Protein AF-G8C3H1-F1 (afdb_monomer_lite)

Radius of gyration: 29.48 Å; chains: 1; bounding box: 90×42×95 Å

Secondary structure (DSSP, 8-state):
--HHHHHHHHHHHHHHHHHHHHHHHHHHHHHHHHHHHHHHHHHHHHHHH--HHHHHHHHHHHHHHHHHHHHHH-----S---TT---PPPPPPHHHHHHHHHHHHHHHHHHHHHHHHHHHHHHHHT----------S-TTTHHHHHHHTTTTTSS--SS-SS-----BTTBSSGGGSSS----HHHHHHHH--TTSTT-TTGGGSSSHHHHHHHHHHHHHHHHHHHHHHT-HHHHHHHHH--SSTTHHHHHHHHHHHHHHHHHHHHHHHHHHHHHTTS--

Foldseek 3Di:
DPVVVVVVVVVVVVVVVVVVVVVLVVVLVVVLVVLVVVLVVLVVVLVVPCDPVLVVLQVVLLVLLLVLVVVVPPPDPPDPDPPPDPPFNDFRDLSSQQSLLVVLVSLLVSVVSVVVSVVVNCVSVVDDPPPPPDPVADSVLQSVLCVQLPLNPDAGNQQARDCPDDADPVDNPPPPPDDDQQALVSSCVRQDDLPDPRRSCNNQDPDPVRLSVLSHQLSVLRVCLVCVVPVPVVVVCVVPDDDDPRDPVNVVSVSSNSSSSRSSSSSSSNSSCVVVVNND

Sequence (280 aa):
MEGEKIDKLEITQNAQQNVPKLFAELKKEAKVVEIDIQSKSKISSFQKELNRSSHQNFQKALGKVKNFKRESSSAAPCSRQPRSAATQVPKLSSQEKKTISDFFQKFENLSQDKTKFSDELENLSGEVKISKLTETICLSCIPKNLREIGWSEQELNIFEKTPSFRRNPISTHMYYQQTQALNSSKAKSTWGAWESKNHPYHELFSTEEEWLKYVTQISEAWKKYYSYMNSPSRIATTVFTFGMAGTTEKSGLEKKIDESKASLELAIGTKLMQLMNQLS

Structure (mmCIF, N/CA/C/O backbone):
data_AF-G8C3H1-F1
#
_entry.id   AF-G8C3H1-F1
#
loop_
_atom_site.group_PDB
_atom_site.id
_atom_site.type_symbol
_atom_site.label_atom_id
_atom_site.label_alt_id
_atom_site.label_comp_id
_atom_site.label_asym_id
_atom_site.label_entity_id
_atom_site.label_seq_id
_atom_site.pdbx_PDB_ins_code
_atom_site.Cartn_x
_atom_site.Cartn_y
_atom_site.Cartn_z
_atom_site.occupancy
_atom_site.B_iso_or_equiv
_atom_site.auth_seq_id
_atom_site.auth_comp_id
_atom_site.auth_asym_id
_atom_site.auth_atom_id
_atom_site.pdbx_PDB_model_num
ATOM 1 N N . MET A 1 1 ? -58.561 1.017 60.185 1.00 50.00 1 MET A N 1
ATOM 2 C CA . MET A 1 1 ? -57.082 1.110 60.144 1.00 50.00 1 MET A CA 1
ATOM 3 C C . MET A 1 1 ? -56.493 0.004 59.255 1.00 50.00 1 MET A C 1
ATOM 5 O O . MET A 1 1 ? -55.594 -0.709 59.679 1.00 50.00 1 MET A O 1
ATOM 9 N N . GLU A 1 2 ? -56.985 -0.153 58.020 1.00 48.47 2 GLU A N 1
ATOM 10 C CA . GLU A 1 2 ? -56.470 -1.164 57.068 1.00 48.47 2 GLU A CA 1
ATOM 11 C C . GLU A 1 2 ? -55.932 -0.545 55.766 1.00 48.47 2 GLU A C 1
ATOM 13 O O . GLU A 1 2 ? -55.053 -1.132 55.145 1.00 48.47 2 GLU A O 1
ATOM 18 N N . GLY A 1 3 ? -56.348 0.677 55.404 1.00 45.69 3 GLY A N 1
ATOM 19 C CA . GLY A 1 3 ? -55.870 1.364 54.193 1.00 45.69 3 GLY A CA 1
ATOM 20 C C . GLY A 1 3 ? -54.404 1.819 54.239 1.00 45.69 3 GLY A C 1
ATOM 21 O O . GLY A 1 3 ? -53.724 1.790 53.226 1.00 45.69 3 GLY A O 1
ATOM 22 N N . GLU A 1 4 ? -53.864 2.148 55.416 1.00 47.22 4 GLU A N 1
ATOM 23 C CA . GLU A 1 4 ? -52.494 2.685 55.548 1.00 47.22 4 GLU A CA 1
ATOM 24 C C . GLU A 1 4 ? -51.394 1.600 55.489 1.00 47.22 4 GLU A C 1
ATOM 26 O O . GLU A 1 4 ? -50.208 1.893 55.324 1.00 47.22 4 GLU A O 1
ATOM 31 N N . LYS A 1 5 ? -51.772 0.318 55.620 1.00 49.09 5 LYS A N 1
ATOM 32 C CA . LYS A 1 5 ? -50.845 -0.821 55.494 1.00 49.09 5 LYS A CA 1
ATOM 33 C C . LYS A 1 5 ? -50.607 -1.234 54.040 1.00 49.09 5 LYS A C 1
ATOM 35 O O . LYS A 1 5 ? -49.542 -1.778 53.756 1.00 49.09 5 LYS A O 1
ATOM 40 N N . ILE A 1 6 ? -51.564 -0.981 53.148 1.00 51.38 6 ILE A N 1
ATOM 41 C CA . ILE A 1 6 ? -51.498 -1.411 51.745 1.00 51.38 6 ILE A CA 1
ATOM 42 C C . ILE A 1 6 ? -50.545 -0.498 50.957 1.00 51.38 6 ILE A C 1
ATOM 44 O O . ILE A 1 6 ? -49.632 -1.007 50.309 1.00 51.38 6 ILE A O 1
ATOM 48 N N . ASP A 1 7 ? -50.624 0.824 51.155 1.00 50.88 7 ASP A N 1
ATOM 49 C CA . ASP A 1 7 ? -49.708 1.789 50.520 1.00 50.88 7 ASP A CA 1
ATOM 50 C C . ASP A 1 7 ? -48.240 1.567 50.918 1.00 50.88 7 ASP A C 1
ATOM 52 O O . ASP A 1 7 ? -47.335 1.637 50.085 1.00 50.88 7 ASP A O 1
ATOM 56 N N . LYS A 1 8 ? -47.962 1.223 52.185 1.00 51.59 8 LYS A N 1
ATOM 57 C CA . LYS A 1 8 ? -46.584 0.934 52.619 1.00 51.59 8 LYS A CA 1
ATOM 58 C C . LYS A 1 8 ? -46.016 -0.326 51.957 1.00 51.59 8 LYS A C 1
ATOM 60 O O . LYS A 1 8 ? -44.820 -0.362 51.682 1.00 51.59 8 LYS A O 1
ATOM 65 N N . LEU A 1 9 ? -46.828 -1.342 51.670 1.00 50.81 9 LEU A N 1
ATOM 66 C CA . LEU A 1 9 ? -46.374 -2.584 51.030 1.00 50.81 9 LEU A CA 1
ATOM 67 C C . LEU A 1 9 ? -46.069 -2.399 49.533 1.00 50.81 9 LEU A C 1
ATOM 69 O O . LEU A 1 9 ? -45.030 -2.878 49.073 1.00 50.81 9 LEU A O 1
ATOM 73 N N . GLU A 1 10 ? -46.893 -1.644 48.802 1.00 50.34 10 GLU A N 1
ATOM 74 C CA . GLU A 1 10 ? -46.657 -1.324 47.382 1.00 50.34 10 GLU A CA 1
ATOM 75 C C . GLU A 1 10 ? -45.434 -0.416 47.170 1.00 50.34 10 GLU A C 1
ATOM 77 O O . GLU A 1 10 ? -44.635 -0.641 46.255 1.00 50.34 10 GLU A O 1
ATOM 82 N N . ILE A 1 11 ? -45.221 0.567 48.055 1.00 52.44 11 ILE A N 1
ATOM 83 C CA . ILE A 1 11 ? -44.027 1.429 48.026 1.00 52.44 11 ILE A CA 1
ATOM 84 C C . ILE A 1 11 ? -42.756 0.602 48.289 1.00 52.44 11 ILE A C 1
ATOM 86 O O . ILE A 1 11 ? -41.727 0.812 47.642 1.00 52.44 11 ILE A O 1
ATOM 90 N N . THR A 1 12 ? -42.823 -0.385 49.191 1.00 51.44 12 THR A N 1
ATOM 91 C CA . THR A 1 12 ? -41.662 -1.222 49.541 1.00 51.44 12 THR A CA 1
ATOM 92 C C . THR A 1 12 ? -41.317 -2.230 48.436 1.00 51.44 12 THR A C 1
ATOM 94 O O . THR A 1 12 ? -40.135 -2.439 48.153 1.00 51.44 12 THR A O 1
ATOM 97 N N . GLN A 1 13 ? -42.314 -2.804 47.749 1.00 55.00 13 GLN A N 1
ATOM 98 C CA . GLN A 1 13 ? -42.085 -3.699 46.604 1.00 55.00 13 GLN A CA 1
ATOM 99 C C . GLN A 1 13 ? -41.516 -2.965 45.380 1.00 55.00 13 GLN A C 1
ATOM 101 O O . GLN A 1 13 ? -40.571 -3.458 44.760 1.00 55.00 13 GLN A O 1
ATOM 106 N N . ASN A 1 14 ? -42.016 -1.765 45.064 1.00 56.00 14 ASN A N 1
ATOM 107 C CA . ASN A 1 14 ? -41.464 -0.947 43.980 1.00 56.00 14 ASN A CA 1
ATOM 108 C C . ASN A 1 14 ? -40.023 -0.499 44.273 1.00 56.00 14 ASN A C 1
ATOM 110 O O . ASN A 1 14 ? -39.164 -0.551 43.392 1.00 56.00 14 ASN A O 1
ATOM 114 N N . ALA A 1 15 ? -39.710 -0.129 45.519 1.00 54.06 15 ALA A N 1
ATOM 115 C CA . ALA A 1 15 ? -38.342 0.191 45.925 1.00 54.06 15 ALA A CA 1
ATOM 116 C C . ALA A 1 15 ? -37.399 -1.027 45.813 1.00 54.06 15 ALA A C 1
ATOM 118 O O . ALA A 1 15 ? -36.289 -0.898 45.293 1.00 54.06 15 ALA A O 1
ATOM 119 N N . GLN A 1 16 ? -37.847 -2.224 46.216 1.00 57.78 16 GLN A N 1
ATOM 120 C CA . GLN A 1 16 ? -37.060 -3.462 46.107 1.00 57.78 16 GLN A CA 1
ATOM 121 C C . GLN A 1 16 ? -36.789 -3.899 44.661 1.00 57.78 16 GLN A C 1
ATOM 123 O O . GLN A 1 16 ? -35.745 -4.494 44.402 1.00 57.78 16 GLN A O 1
ATOM 128 N N . GLN A 1 17 ? -37.672 -3.585 43.709 1.00 60.94 17 GLN A N 1
ATOM 129 C CA . GLN A 1 17 ? -37.447 -3.876 42.287 1.00 60.94 17 GLN A CA 1
ATOM 130 C C . GLN A 1 17 ? -36.623 -2.799 41.562 1.00 60.94 17 GLN A C 1
ATOM 132 O O . GLN A 1 17 ? -35.919 -3.111 40.598 1.00 60.94 17 GLN A O 1
ATOM 137 N N . ASN A 1 18 ? -36.670 -1.544 42.017 1.00 68.44 18 ASN A N 1
ATOM 138 C CA . ASN A 1 18 ? -35.977 -0.424 41.370 1.00 68.44 18 ASN A CA 1
ATOM 139 C C . ASN A 1 18 ? -34.510 -0.283 41.796 1.00 68.44 18 ASN A C 1
ATOM 141 O O . ASN A 1 18 ? -33.680 0.121 40.984 1.00 68.44 18 ASN A O 1
ATOM 145 N N . VAL A 1 19 ? -34.158 -0.665 43.027 1.00 69.19 19 VAL A N 1
ATOM 146 C CA . VAL A 1 19 ? -32.769 -0.608 43.513 1.00 69.19 19 VAL A CA 1
ATOM 147 C C . VAL A 1 19 ? -31.826 -1.515 42.698 1.00 69.19 19 VAL A C 1
ATOM 149 O O . VAL A 1 19 ? -30.796 -1.023 42.237 1.00 69.19 19 VAL A O 1
ATOM 152 N N . PRO A 1 20 ? -32.151 -2.793 42.412 1.00 77.44 20 PRO A N 1
ATOM 153 C CA . PRO A 1 20 ? -31.328 -3.638 41.544 1.00 77.44 20 PRO A CA 1
ATOM 154 C C . PRO A 1 20 ? -31.177 -3.088 40.122 1.00 77.44 20 PRO A C 1
ATOM 156 O O . PRO A 1 20 ? -30.098 -3.203 39.544 1.00 77.44 20 PRO A O 1
ATOM 159 N N . LYS A 1 21 ? -32.228 -2.459 39.573 1.00 73.75 21 LYS A N 1
ATOM 160 C CA . LYS A 1 21 ? -32.182 -1.798 38.259 1.00 73.75 21 LYS A CA 1
ATOM 161 C C . LYS A 1 21 ? -31.242 -0.592 38.276 1.00 73.75 21 LYS A C 1
ATOM 163 O O . LYS A 1 21 ? -30.387 -0.497 37.407 1.00 73.75 21 LYS A O 1
ATOM 168 N N . LEU A 1 22 ? -31.326 0.264 39.296 1.00 71.25 22 LEU A N 1
ATOM 169 C CA . LEU A 1 22 ? -30.405 1.392 39.483 1.00 71.25 22 LEU A CA 1
ATOM 170 C C . LEU A 1 22 ? -28.951 0.930 39.623 1.00 71.25 22 LEU A C 1
ATOM 172 O O . LEU A 1 22 ? -28.072 1.493 38.983 1.00 71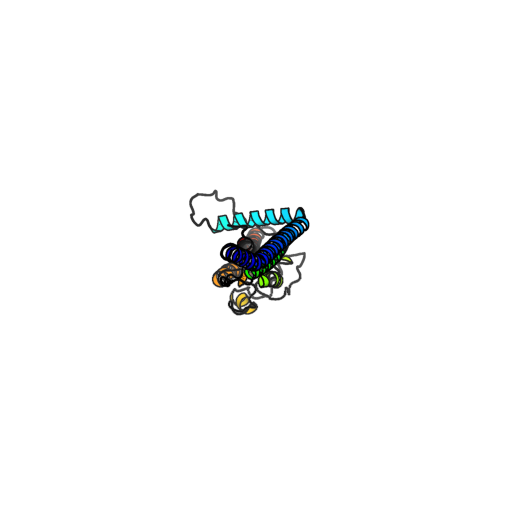.25 22 LEU A O 1
ATOM 176 N N . PHE A 1 23 ? -28.683 -0.124 40.399 1.00 78.31 23 PHE A N 1
ATOM 177 C CA . PHE A 1 23 ? -27.332 -0.687 40.502 1.00 78.31 23 PHE A CA 1
ATOM 178 C C . PHE A 1 23 ? -26.844 -1.306 39.189 1.00 78.31 23 PHE A C 1
ATOM 180 O O . PHE A 1 23 ? -25.651 -1.237 38.893 1.00 78.31 23 PHE A O 1
ATOM 187 N N . ALA A 1 24 ? -27.732 -1.926 38.409 1.00 75.88 24 ALA A N 1
ATOM 188 C CA . ALA A 1 24 ? -27.392 -2.451 37.092 1.00 75.88 24 ALA A CA 1
ATOM 189 C C . ALA A 1 24 ? -27.045 -1.319 36.113 1.00 75.88 24 ALA A C 1
ATOM 191 O O . ALA A 1 24 ? -26.028 -1.413 35.431 1.00 75.88 24 ALA A O 1
ATOM 192 N N . GLU A 1 25 ? -27.825 -0.238 36.099 1.00 76.75 25 GLU A N 1
ATOM 193 C CA . GLU A 1 25 ? -27.558 0.949 35.280 1.00 76.75 25 GLU A CA 1
ATOM 194 C C . GLU A 1 25 ? -26.276 1.674 35.714 1.00 76.75 25 GLU A C 1
ATOM 196 O O . GLU A 1 25 ? -25.419 1.941 34.878 1.00 76.75 25 GLU A O 1
ATOM 201 N N . LEU A 1 26 ? -26.046 1.861 37.019 1.00 80.50 26 LEU A N 1
ATOM 202 C CA . LEU A 1 26 ? -24.801 2.443 37.538 1.00 80.50 26 LEU A CA 1
ATOM 203 C C . LEU A 1 26 ? -23.569 1.607 37.144 1.00 80.50 26 LEU A C 1
ATOM 205 O O . LEU A 1 26 ? -22.519 2.143 36.791 1.00 80.50 26 LEU A O 1
ATOM 209 N N . LYS A 1 27 ? -23.684 0.271 37.175 1.00 80.88 27 LYS A N 1
ATOM 210 C CA . LYS A 1 27 ? -22.618 -0.636 36.719 1.00 80.88 27 LYS A CA 1
ATOM 211 C C . LYS A 1 27 ? -22.380 -0.543 35.213 1.00 80.88 27 LYS A C 1
ATOM 213 O O . LYS A 1 27 ? -21.230 -0.662 34.793 1.00 80.88 27 LYS A O 1
ATOM 218 N N . LYS A 1 28 ? -23.430 -0.367 34.404 1.00 82.75 28 LYS A N 1
ATOM 219 C CA . LYS A 1 28 ? -23.288 -0.133 32.959 1.00 82.75 28 LYS A CA 1
ATOM 220 C C . LYS A 1 28 ? -22.575 1.189 32.704 1.00 82.75 28 LYS A C 1
ATOM 222 O O . LYS A 1 28 ? -21.586 1.193 31.982 1.00 82.75 28 LYS A O 1
ATOM 227 N N . GLU A 1 29 ? -23.012 2.270 33.346 1.00 81.00 29 GLU A N 1
ATOM 228 C CA . GLU A 1 29 ? -22.403 3.596 33.216 1.00 81.00 29 GLU A CA 1
ATOM 229 C C . GLU A 1 29 ? -20.918 3.576 33.602 1.00 81.00 29 GLU A C 1
ATOM 231 O O . GLU A 1 29 ? -20.075 4.025 32.828 1.00 81.00 29 GLU A O 1
ATOM 236 N N . ALA A 1 30 ? -20.572 2.955 34.735 1.00 83.75 30 ALA A N 1
ATOM 237 C CA . ALA A 1 30 ? -19.181 2.809 35.161 1.00 83.75 30 ALA A CA 1
ATOM 238 C C . ALA A 1 30 ? -18.316 2.093 34.107 1.00 83.75 30 ALA A C 1
ATOM 240 O O . ALA A 1 30 ? -17.196 2.523 33.833 1.00 83.75 30 ALA A O 1
ATOM 241 N N . LYS A 1 31 ? -18.842 1.037 33.471 1.00 83.50 31 LYS A N 1
ATOM 242 C CA . LYS A 1 31 ? -18.135 0.321 3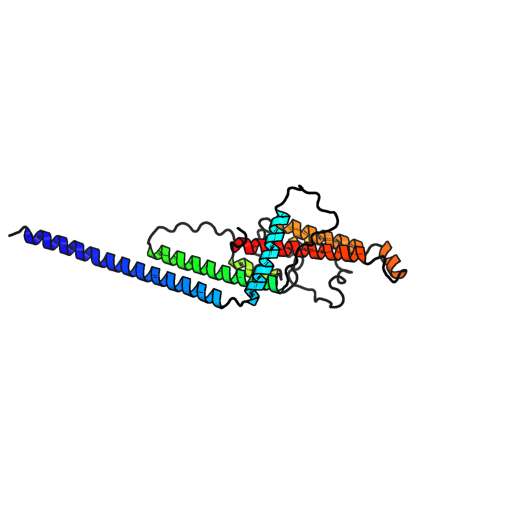2.398 1.00 83.50 31 LYS A CA 1
ATOM 243 C C . LYS A 1 31 ? -18.023 1.132 31.109 1.00 83.50 31 LYS A C 1
ATOM 245 O O . LYS A 1 31 ? -16.987 1.078 30.458 1.00 83.50 31 LYS A O 1
ATOM 250 N N . VAL A 1 32 ? -19.049 1.901 30.743 1.00 84.25 32 VAL A N 1
ATOM 251 C CA . VAL A 1 32 ? -18.989 2.814 29.587 1.00 84.25 32 VAL A CA 1
ATOM 252 C C . VAL A 1 32 ? -17.894 3.863 29.796 1.00 84.25 32 VAL A C 1
ATOM 254 O O . VAL A 1 32 ? -17.095 4.106 28.892 1.00 84.25 32 VAL A O 1
ATOM 257 N N . VAL A 1 33 ? -17.807 4.437 31.000 1.00 86.12 33 VAL A N 1
ATOM 258 C CA . VAL A 1 33 ? -16.747 5.388 31.368 1.00 86.12 33 VAL A CA 1
ATOM 259 C C . VAL A 1 33 ? -15.368 4.726 31.318 1.00 86.12 33 VAL A C 1
ATOM 261 O O . VAL A 1 33 ? -14.424 5.318 30.799 1.00 86.12 33 VAL A O 1
ATOM 264 N N . GLU A 1 34 ? -15.235 3.492 31.807 1.00 89.12 34 GLU A N 1
ATOM 265 C CA . GLU A 1 34 ? -13.978 2.742 31.732 1.00 89.12 34 GLU A CA 1
ATOM 266 C C . GLU A 1 34 ? -13.526 2.514 30.279 1.00 89.12 34 GLU A C 1
ATOM 268 O O . GLU A 1 34 ? -12.371 2.792 29.949 1.00 89.12 34 GLU A O 1
ATOM 273 N N . ILE A 1 35 ? -14.435 2.087 29.395 1.00 83.31 35 ILE A N 1
ATOM 274 C CA . ILE A 1 35 ? -14.161 1.901 27.960 1.00 83.31 35 ILE A CA 1
ATOM 275 C C . ILE A 1 35 ? -13.722 3.223 27.312 1.00 83.31 35 ILE A C 1
ATOM 277 O O . ILE A 1 35 ? -12.750 3.247 26.552 1.00 83.31 35 ILE A O 1
ATOM 281 N N . ASP A 1 36 ? -14.381 4.339 27.634 1.00 80.69 36 ASP A N 1
ATOM 282 C CA . ASP A 1 36 ? -14.004 5.665 27.131 1.00 80.69 36 ASP A CA 1
ATOM 283 C C . ASP A 1 36 ? -12.595 6.079 27.593 1.00 80.69 36 ASP A C 1
ATOM 285 O O . ASP A 1 36 ? -11.776 6.528 26.783 1.00 80.69 36 ASP A O 1
ATOM 289 N N . ILE A 1 37 ? -12.261 5.852 28.869 1.00 88.06 37 ILE A N 1
ATOM 290 C CA . ILE A 1 37 ? -10.917 6.103 29.411 1.00 88.06 37 ILE A CA 1
ATOM 291 C C . ILE A 1 37 ? -9.872 5.246 28.686 1.00 88.06 37 ILE A C 1
ATOM 293 O O . ILE A 1 37 ? -8.830 5.765 28.272 1.00 88.06 37 ILE A O 1
ATOM 297 N N . GLN A 1 38 ? -10.136 3.950 28.498 1.00 86.00 38 GLN A N 1
ATOM 298 C 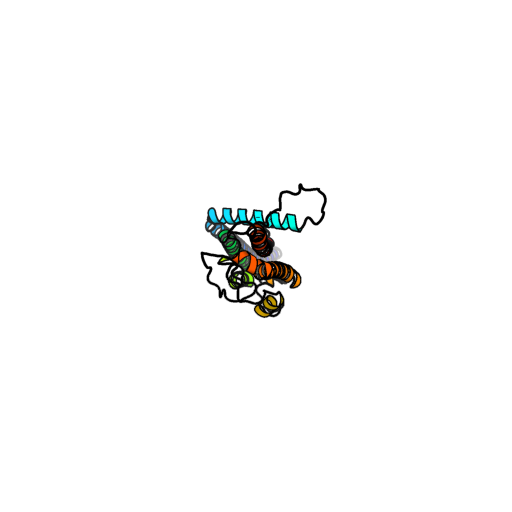CA . GLN A 1 38 ? -9.219 3.038 27.810 1.00 86.00 38 GLN A CA 1
ATOM 299 C C . GLN A 1 38 ? -9.016 3.436 26.342 1.00 86.00 38 GLN A C 1
ATOM 301 O O . GLN A 1 38 ? -7.878 3.494 25.870 1.00 86.00 38 GLN A O 1
ATOM 306 N N . SER A 1 39 ? -10.097 3.776 25.638 1.00 80.94 39 SER A N 1
ATOM 307 C CA . SER A 1 39 ? -10.067 4.247 24.251 1.00 80.94 39 SER A CA 1
ATOM 308 C C . SER A 1 39 ? -9.233 5.524 24.104 1.00 80.94 39 SER A C 1
ATOM 310 O O . SER A 1 39 ? -8.287 5.574 23.308 1.00 80.94 39 SER A O 1
ATOM 312 N N . LYS A 1 40 ? -9.491 6.537 24.942 1.00 86.12 40 LYS A N 1
ATOM 313 C CA . LYS A 1 40 ? -8.732 7.799 24.954 1.00 86.12 40 LYS A CA 1
ATOM 314 C C . LYS A 1 40 ? -7.260 7.589 25.301 1.00 86.12 40 LYS A C 1
ATOM 316 O O . LYS A 1 40 ? -6.389 8.187 24.665 1.00 86.12 40 LYS A O 1
ATOM 321 N N . SER A 1 41 ? -6.974 6.731 26.280 1.00 87.06 41 SER A N 1
ATOM 322 C CA . SER A 1 41 ? -5.607 6.397 26.688 1.00 87.06 41 SER A CA 1
ATOM 323 C C . SER A 1 41 ? -4.817 5.772 25.536 1.00 87.06 41 SER A C 1
ATOM 325 O O . SER A 1 41 ? -3.713 6.232 25.233 1.00 87.06 41 SER A O 1
ATOM 327 N N . LYS A 1 42 ? -5.415 4.811 24.817 1.00 85.69 42 LYS A N 1
ATOM 328 C CA . LYS A 1 42 ? -4.802 4.198 23.631 1.00 85.69 42 LYS A CA 1
ATOM 329 C C . LYS A 1 42 ? -4.531 5.225 22.536 1.00 85.69 42 LYS A C 1
ATOM 331 O O . LYS A 1 42 ? -3.414 5.305 22.035 1.00 85.69 42 LYS A O 1
ATOM 336 N N . ILE A 1 43 ? -5.502 6.071 22.192 1.00 82.62 43 ILE A N 1
ATOM 337 C CA . ILE A 1 43 ? -5.292 7.124 21.182 1.00 82.62 43 ILE A CA 1
ATOM 338 C C . ILE A 1 43 ? -4.129 8.046 21.589 1.00 82.62 43 ILE A C 1
ATOM 340 O O . ILE A 1 43 ? -3.274 8.370 20.762 1.00 82.62 43 ILE A O 1
ATOM 344 N N . SER A 1 44 ? -4.051 8.425 22.869 1.00 83.38 44 SER A N 1
ATOM 345 C CA . SER A 1 44 ? -2.964 9.260 23.386 1.00 83.38 44 SER A CA 1
ATOM 346 C C . SER A 1 44 ? -1.599 8.566 23.314 1.00 83.38 44 SER A C 1
ATOM 348 O O . SER A 1 44 ? -0.617 9.201 22.923 1.00 83.38 44 SER A O 1
ATOM 350 N N . SER A 1 45 ? -1.507 7.271 23.642 1.00 85.44 45 SER A N 1
ATOM 351 C CA . SER A 1 45 ? -0.248 6.523 23.521 1.00 85.44 45 SER A CA 1
ATOM 352 C C . SER A 1 45 ? 0.205 6.429 22.064 1.00 85.44 45 SER A C 1
ATOM 354 O O . SER A 1 45 ? 1.365 6.715 21.770 1.00 85.44 45 SER A O 1
ATOM 356 N N . PHE A 1 46 ? -0.720 6.164 21.135 1.00 80.44 46 PHE A N 1
ATOM 357 C CA . PHE A 1 46 ? -0.425 6.153 19.700 1.00 80.44 46 PHE A CA 1
ATOM 358 C C . PHE A 1 46 ? 0.114 7.498 19.206 1.00 80.44 46 PHE A C 1
ATOM 360 O O . PHE A 1 46 ? 1.096 7.522 18.465 1.00 80.44 46 PHE A O 1
ATOM 367 N N . GLN A 1 47 ? -0.481 8.616 19.634 1.00 79.25 47 GLN A N 1
ATOM 368 C CA . GLN A 1 47 ? -0.005 9.955 19.275 1.00 79.25 47 GLN A CA 1
ATOM 369 C C . GLN A 1 47 ? 1.404 10.239 19.811 1.00 79.25 47 GLN A C 1
ATOM 371 O O . GLN A 1 47 ? 2.212 10.834 19.102 1.00 79.25 47 GLN A O 1
ATOM 376 N N . LYS A 1 48 ? 1.725 9.788 21.030 1.00 82.88 48 LYS A N 1
ATOM 377 C CA . LYS A 1 48 ? 3.053 9.977 21.642 1.00 82.88 48 LYS A CA 1
ATOM 378 C C . LYS A 1 48 ? 4.155 9.189 20.935 1.00 82.88 48 LYS A C 1
ATOM 380 O O . LYS A 1 48 ? 5.283 9.662 20.845 1.00 82.88 48 LYS A O 1
ATOM 385 N N . GLU A 1 49 ? 3.839 8.011 20.407 1.00 81.31 49 GLU A N 1
ATOM 386 C CA . GLU A 1 49 ? 4.790 7.198 19.642 1.00 81.31 49 GLU A CA 1
ATOM 387 C C . GLU A 1 49 ? 5.097 7.761 18.245 1.00 81.31 49 GLU A C 1
ATOM 389 O O . GLU A 1 49 ? 6.048 7.324 17.589 1.00 81.31 49 GLU A O 1
ATOM 394 N N . LEU A 1 50 ? 4.287 8.697 17.741 1.00 78.62 50 LEU A N 1
ATOM 395 C CA . LEU A 1 50 ? 4.532 9.337 16.453 1.00 78.62 50 LEU A CA 1
ATOM 396 C C . LEU A 1 50 ? 5.624 10.397 16.606 1.00 78.62 50 LEU A C 1
ATOM 398 O O . LEU A 1 50 ? 5.377 11.539 16.988 1.00 78.62 50 LEU A O 1
ATOM 402 N N . ASN A 1 51 ? 6.859 10.031 16.261 1.00 82.75 51 ASN A N 1
ATOM 403 C CA . ASN A 1 51 ? 7.942 11.006 16.224 1.00 82.75 51 ASN A CA 1
ATOM 404 C C . ASN A 1 51 ? 7.694 12.077 15.132 1.00 82.75 51 ASN A C 1
ATOM 406 O O . ASN A 1 51 ? 7.077 11.827 14.089 1.00 82.75 51 ASN A O 1
ATOM 410 N N . ARG A 1 52 ? 8.210 13.294 15.356 1.00 85.69 52 ARG A N 1
ATOM 411 C CA . ARG A 1 52 ? 8.018 14.449 14.455 1.00 85.69 52 ARG A CA 1
ATOM 412 C C . ARG A 1 52 ? 8.469 14.164 13.016 1.00 85.69 52 ARG A C 1
ATOM 414 O O . ARG A 1 52 ? 7.828 14.623 12.073 1.00 85.69 52 ARG A O 1
ATOM 421 N N . SER A 1 53 ? 9.549 13.399 12.848 1.00 86.12 53 SER A N 1
ATOM 422 C CA . SER A 1 53 ? 10.097 13.034 11.534 1.00 86.12 53 SER A CA 1
ATOM 423 C C . SER A 1 53 ? 9.135 12.150 10.733 1.00 86.12 53 SER A C 1
ATOM 425 O O . SER A 1 53 ? 8.877 12.416 9.561 1.00 86.12 53 SER A O 1
ATOM 427 N N . SER A 1 54 ? 8.533 11.148 11.375 1.00 86.56 54 SER A N 1
ATOM 428 C CA . SER A 1 54 ? 7.547 10.253 10.763 1.00 86.56 54 SER A CA 1
ATOM 429 C C . SER A 1 54 ? 6.314 11.040 10.352 1.00 86.56 54 SER A C 1
ATOM 431 O O . SER A 1 54 ? 5.843 10.891 9.232 1.00 86.56 54 SER A O 1
ATOM 433 N N . HIS A 1 55 ? 5.843 11.971 11.185 1.00 87.94 55 HIS A N 1
ATOM 434 C CA . HIS A 1 55 ? 4.722 12.819 10.791 1.00 87.94 55 HIS A CA 1
ATOM 435 C C . HIS A 1 55 ? 5.040 13.676 9.553 1.00 87.94 55 HIS A C 1
ATOM 437 O O . HIS A 1 55 ? 4.247 13.732 8.617 1.00 87.94 55 HIS A O 1
ATOM 443 N N . GLN A 1 56 ? 6.226 14.289 9.491 1.00 92.06 56 GLN A N 1
ATOM 444 C CA . GLN A 1 56 ? 6.646 15.069 8.321 1.00 92.06 56 GLN A CA 1
ATOM 445 C C . GLN A 1 56 ? 6.768 14.216 7.053 1.00 92.06 56 GLN A C 1
ATOM 447 O O . GLN A 1 56 ? 6.329 14.644 5.985 1.00 92.06 56 GLN A O 1
ATOM 452 N N . ASN A 1 57 ? 7.340 13.015 7.153 1.00 93.12 57 ASN A N 1
ATOM 453 C CA . ASN A 1 57 ? 7.447 12.095 6.020 1.00 93.12 57 ASN A CA 1
ATOM 454 C C . ASN A 1 57 ? 6.066 11.631 5.549 1.00 93.12 57 ASN A C 1
ATOM 456 O O . ASN A 1 57 ? 5.812 11.603 4.348 1.00 93.12 57 ASN A O 1
ATOM 460 N N . PHE A 1 58 ? 5.152 11.355 6.480 1.00 93.12 58 PHE A N 1
ATOM 461 C CA . PHE A 1 58 ? 3.773 11.010 6.157 1.00 93.12 58 PHE A CA 1
ATOM 462 C C . PHE A 1 58 ? 3.067 12.149 5.414 1.00 93.12 58 PHE A C 1
ATOM 464 O O . PHE A 1 58 ? 2.469 11.916 4.370 1.00 93.12 58 PHE A O 1
ATOM 471 N N . GLN A 1 59 ? 3.192 13.393 5.891 1.00 93.56 59 GLN A N 1
ATOM 472 C CA . GLN A 1 59 ? 2.593 14.564 5.236 1.00 93.56 59 GLN A CA 1
ATOM 473 C C . GLN A 1 59 ? 3.151 14.800 3.827 1.00 93.56 59 GLN A C 1
ATOM 475 O O . GLN A 1 59 ? 2.396 15.095 2.899 1.00 93.56 59 GLN A O 1
ATOM 480 N N . LYS A 1 60 ? 4.465 14.623 3.630 1.00 94.56 60 LYS A N 1
ATOM 481 C CA . LYS A 1 60 ? 5.083 14.690 2.294 1.00 94.56 60 LYS A CA 1
ATOM 482 C C . LYS A 1 60 ? 4.525 13.614 1.365 1.00 94.56 60 LYS A C 1
ATOM 484 O O . LYS A 1 60 ? 4.145 13.919 0.233 1.00 94.56 60 LYS A O 1
ATOM 489 N N . ALA A 1 61 ? 4.427 12.381 1.856 1.00 94.56 61 ALA A N 1
ATOM 490 C CA . ALA A 1 61 ? 3.866 11.270 1.102 1.00 94.56 61 ALA A CA 1
ATOM 491 C C . ALA A 1 61 ? 2.391 11.522 0.743 1.00 94.56 61 ALA A C 1
ATOM 493 O O . ALA A 1 61 ? 1.999 11.349 -0.409 1.00 94.56 61 ALA A O 1
ATOM 494 N N . LEU A 1 62 ? 1.598 12.017 1.699 1.00 94.06 62 LEU A N 1
ATOM 495 C CA . LEU A 1 62 ? 0.200 12.401 1.505 1.00 94.06 62 LEU A CA 1
ATOM 496 C C . LEU A 1 62 ? 0.055 13.481 0.430 1.00 94.06 62 LEU A C 1
ATOM 498 O O . LEU A 1 62 ? -0.820 13.373 -0.425 1.00 94.06 62 LEU A O 1
ATOM 502 N N . GLY A 1 63 ? 0.930 14.490 0.425 1.00 93.00 63 GLY A N 1
ATOM 503 C CA . GLY A 1 63 ? 0.963 15.515 -0.619 1.00 93.00 63 GLY A CA 1
ATOM 504 C C . GLY A 1 63 ? 1.187 14.928 -2.017 1.00 93.00 63 GLY A C 1
ATOM 505 O O . GLY A 1 63 ? 0.439 15.244 -2.942 1.00 93.00 63 GLY A O 1
ATOM 506 N N . LYS A 1 64 ? 2.160 14.017 -2.165 1.00 95.12 64 LYS A N 1
ATOM 507 C CA . LYS A 1 64 ? 2.444 13.332 -3.442 1.00 95.12 64 LYS A CA 1
ATOM 508 C C . LYS A 1 64 ? 1.253 12.506 -3.926 1.00 95.12 64 LYS A C 1
ATOM 510 O O . LYS A 1 64 ? 0.869 12.608 -5.088 1.00 95.12 64 LYS A O 1
ATOM 515 N N . VAL A 1 65 ? 0.642 11.738 -3.025 1.00 94.00 65 VAL A N 1
ATOM 516 C CA . VAL A 1 65 ? -0.523 10.899 -3.334 1.00 94.00 65 VAL A CA 1
ATOM 517 C C . VAL A 1 65 ? -1.747 11.748 -3.702 1.00 94.00 65 VAL A C 1
ATOM 519 O O . VAL A 1 65 ? -2.426 11.451 -4.684 1.00 94.00 65 VAL A O 1
ATOM 522 N N . LYS A 1 66 ? -2.012 12.847 -2.982 1.00 91.25 66 LYS A N 1
ATOM 523 C CA . LYS A 1 66 ? -3.107 13.780 -3.310 1.00 91.25 66 LYS A CA 1
ATOM 524 C C . LYS A 1 66 ? -2.945 14.385 -4.703 1.00 91.25 66 LYS A C 1
ATOM 526 O O . LYS A 1 66 ? -3.921 14.444 -5.449 1.00 91.25 66 LYS A O 1
ATOM 531 N N . ASN A 1 67 ? -1.734 14.811 -5.055 1.00 89.06 67 ASN A N 1
ATOM 532 C CA . ASN A 1 67 ? -1.454 15.377 -6.374 1.00 89.06 67 ASN A CA 1
ATOM 533 C C . ASN A 1 67 ? -1.654 14.332 -7.480 1.00 89.06 67 ASN A C 1
ATOM 535 O O . ASN A 1 67 ? -2.370 14.600 -8.440 1.00 89.06 67 ASN A O 1
ATOM 539 N N . PHE A 1 68 ? -1.153 13.110 -7.281 1.00 90.44 68 PHE A N 1
ATOM 540 C CA . PHE A 1 68 ? -1.363 11.999 -8.212 1.00 90.44 68 PHE A CA 1
ATOM 541 C C . PHE A 1 68 ? -2.847 11.654 -8.419 1.00 90.44 68 PHE A C 1
ATOM 543 O O . PHE A 1 68 ? -3.291 11.473 -9.554 1.00 90.44 68 PHE A O 1
ATOM 550 N N . LYS A 1 69 ? -3.650 11.613 -7.344 1.00 85.19 69 LYS A N 1
ATOM 551 C CA . LYS A 1 69 ? -5.103 11.378 -7.438 1.00 85.19 69 LYS A CA 1
ATOM 552 C C . LYS A 1 69 ? -5.794 12.483 -8.245 1.00 85.19 69 LYS A C 1
ATOM 554 O O . LYS A 1 69 ? -6.657 12.189 -9.067 1.00 85.19 69 LYS A O 1
ATOM 559 N N . ARG A 1 70 ? -5.420 13.751 -8.034 1.00 82.69 70 ARG A N 1
ATOM 560 C CA . ARG A 1 70 ? -5.991 14.894 -8.771 1.00 82.69 70 ARG A CA 1
ATOM 561 C C . ARG A 1 70 ? -5.688 14.805 -10.262 1.00 82.69 70 ARG A C 1
ATOM 563 O O . ARG A 1 70 ? -6.618 14.873 -11.055 1.00 82.69 70 ARG A O 1
ATOM 570 N N . GLU A 1 71 ? -4.425 14.585 -10.614 1.00 80.88 71 GLU A N 1
ATOM 571 C CA . GLU A 1 71 ? -3.971 14.481 -12.007 1.00 80.88 71 GLU A CA 1
ATOM 572 C C . GLU A 1 71 ? -4.600 13.293 -12.747 1.00 80.88 71 GLU A C 1
ATOM 574 O O . GLU A 1 71 ? -4.926 13.402 -13.927 1.00 80.88 71 GLU A O 1
ATOM 579 N N . SER A 1 72 ? -4.831 12.174 -12.055 1.00 72.94 72 SER A N 1
ATOM 580 C CA . SER A 1 72 ? -5.476 10.990 -12.639 1.00 72.94 72 SER A CA 1
ATOM 581 C C . SER A 1 72 ? -7.003 11.101 -12.746 1.00 72.94 72 SER A C 1
ATOM 583 O O . SER A 1 72 ? -7.595 10.431 -13.590 1.00 72.94 72 SER A O 1
ATOM 585 N N . SER A 1 73 ? -7.641 11.958 -11.938 1.00 65.56 73 SER A N 1
ATOM 586 C CA . SER A 1 73 ? -9.099 12.174 -11.948 1.00 65.56 73 SER A CA 1
ATOM 587 C C . SER A 1 73 ? -9.551 13.285 -12.907 1.00 65.56 73 SER A C 1
ATOM 589 O O . SER A 1 73 ? -10.706 13.308 -13.331 1.00 65.56 73 SER A O 1
ATOM 591 N N . SER A 1 74 ? -8.669 14.221 -13.269 1.00 57.75 74 SER A N 1
ATOM 592 C CA . SER A 1 74 ? -8.963 15.298 -14.222 1.00 57.75 74 SER A CA 1
ATOM 593 C C . SER A 1 74 ? -8.924 14.795 -15.670 1.00 57.75 74 SER A C 1
ATOM 595 O O . SER A 1 74 ? -7.978 15.048 -16.408 1.00 57.75 74 SER A O 1
ATOM 597 N N . ALA A 1 75 ? -9.972 14.083 -16.086 1.00 48.56 75 ALA A N 1
ATOM 598 C CA . ALA A 1 75 ? -10.149 13.562 -17.446 1.00 48.56 75 ALA A CA 1
ATOM 599 C C . ALA A 1 75 ? -10.665 14.597 -18.476 1.00 48.56 75 ALA A C 1
ATOM 601 O O . ALA A 1 75 ? -11.025 14.222 -19.589 1.00 48.56 75 ALA A O 1
ATOM 602 N N . ALA A 1 76 ? -10.702 15.894 -18.151 1.00 47.06 76 ALA A N 1
ATOM 603 C CA . ALA A 1 76 ? -11.084 16.940 -19.102 1.00 47.06 76 ALA A CA 1
ATOM 604 C C . ALA A 1 76 ? -9.834 17.684 -19.615 1.00 47.06 76 ALA A C 1
ATOM 606 O O . ALA A 1 76 ? -9.220 18.435 -18.851 1.00 47.06 76 ALA A O 1
ATOM 607 N N . PRO A 1 77 ? -9.446 17.531 -20.896 1.00 46.62 77 PRO A N 1
ATOM 608 C CA . PRO A 1 77 ? -8.335 18.267 -21.485 1.00 46.62 77 PRO A CA 1
ATOM 609 C C . PRO A 1 77 ? -8.796 19.685 -21.846 1.00 46.62 77 PRO A C 1
ATOM 611 O O . PRO A 1 77 ? -8.961 20.023 -23.012 1.00 46.62 77 PRO A O 1
ATOM 614 N N . CYS A 1 78 ? -9.021 20.533 -20.845 1.00 46.09 78 CYS A N 1
ATOM 615 C CA . CYS A 1 78 ? -9.351 21.944 -21.052 1.00 46.09 78 CYS A CA 1
ATOM 616 C C . CYS A 1 78 ? -8.268 22.839 -20.456 1.00 46.09 78 CYS A C 1
ATOM 618 O O . CYS A 1 78 ? -8.484 23.498 -19.449 1.00 46.09 78 CYS A O 1
ATOM 620 N N . SER A 1 79 ? -7.089 22.852 -21.079 1.00 47.00 79 SER A N 1
ATOM 621 C CA . SER A 1 79 ? -6.234 24.041 -21.195 1.00 47.00 79 SER A CA 1
ATOM 622 C C . SER A 1 79 ? -4.975 23.677 -21.978 1.00 47.00 79 SER A C 1
ATOM 624 O O . SER A 1 79 ? -4.339 22.656 -21.715 1.00 47.00 79 SER A O 1
ATOM 626 N N . ARG A 1 80 ? -4.602 24.517 -22.949 1.00 46.56 80 ARG A N 1
ATOM 627 C CA . ARG A 1 80 ? -3.305 24.454 -23.633 1.00 46.56 80 ARG A CA 1
ATOM 628 C C . ARG A 1 80 ? -2.203 24.722 -22.604 1.00 46.56 80 ARG A C 1
ATOM 630 O O . ARG A 1 80 ? -1.809 25.869 -22.412 1.00 46.56 80 ARG A O 1
ATOM 637 N N . GLN A 1 81 ? -1.706 23.684 -21.936 1.00 46.09 81 GLN A N 1
ATOM 638 C CA . GLN A 1 81 ? -0.481 23.814 -21.157 1.00 46.09 81 GLN A CA 1
ATOM 639 C C . GLN A 1 81 ? 0.714 24.018 -22.106 1.00 46.09 81 GLN A C 1
ATOM 641 O O . GLN A 1 81 ? 0.793 23.364 -23.153 1.00 46.09 81 GLN A O 1
ATOM 646 N N . PRO A 1 82 ? 1.645 24.930 -21.774 1.00 41.50 82 PRO A N 1
ATOM 647 C CA . PRO A 1 82 ? 2.861 25.129 -22.547 1.00 41.50 82 PRO A CA 1
ATOM 648 C C . PRO A 1 82 ? 3.680 23.831 -22.601 1.00 41.50 82 PRO A C 1
ATOM 650 O O . PRO A 1 82 ? 3.846 23.126 -21.608 1.00 41.50 82 PRO A O 1
ATOM 653 N N . ARG A 1 83 ? 4.195 23.527 -23.796 1.00 46.62 83 ARG A N 1
ATOM 654 C CA . ARG A 1 83 ? 4.790 22.252 -24.246 1.00 46.62 83 ARG A CA 1
ATOM 655 C C . ARG A 1 83 ? 6.102 21.842 -23.538 1.00 46.62 83 ARG A C 1
ATOM 657 O O . ARG A 1 83 ? 6.816 20.989 -24.052 1.00 46.62 83 ARG A O 1
ATOM 664 N N . SER A 1 84 ? 6.451 22.444 -22.401 1.00 42.12 84 SER A N 1
ATOM 665 C CA . SER A 1 84 ? 7.790 22.372 -21.795 1.00 42.12 84 SER A CA 1
ATOM 666 C C . SER A 1 84 ? 7.854 21.826 -20.363 1.00 42.12 84 SER A C 1
ATOM 668 O O . SER A 1 84 ? 8.957 21.639 -19.856 1.00 42.12 84 SER A O 1
ATOM 670 N N . ALA A 1 85 ? 6.735 21.484 -19.722 1.00 44.16 85 ALA A N 1
ATOM 671 C CA . ALA A 1 85 ? 6.748 20.818 -18.418 1.00 44.16 85 ALA A CA 1
ATOM 672 C C . ALA A 1 85 ? 6.133 19.420 -18.537 1.00 44.16 85 ALA A C 1
ATOM 674 O O . ALA A 1 85 ? 4.937 19.233 -18.350 1.00 44.16 85 ALA A O 1
ATOM 675 N N . ALA A 1 86 ? 6.947 18.419 -18.877 1.00 52.62 86 ALA A N 1
ATOM 676 C CA . ALA A 1 86 ? 6.544 17.034 -18.666 1.00 52.62 86 ALA A CA 1
ATOM 677 C C . ALA A 1 86 ? 6.425 16.813 -17.149 1.00 52.62 86 ALA A C 1
ATOM 679 O O . ALA A 1 86 ? 7.447 16.682 -16.473 1.00 52.62 86 ALA A O 1
ATOM 680 N N . THR A 1 87 ? 5.201 16.838 -16.614 1.00 59.22 87 THR A N 1
ATOM 681 C CA . THR A 1 87 ? 4.917 16.588 -15.196 1.00 59.22 87 THR A CA 1
ATOM 682 C C . THR A 1 87 ? 5.467 15.212 -14.830 1.00 59.22 87 THR A C 1
ATOM 684 O O . THR A 1 87 ? 4.963 14.187 -15.281 1.00 59.22 87 THR A O 1
ATOM 687 N N . GLN A 1 88 ? 6.579 15.184 -14.094 1.00 80.12 88 GLN A N 1
ATOM 688 C CA . GLN A 1 88 ? 7.186 13.937 -13.640 1.00 80.12 88 GLN A CA 1
ATOM 689 C C . GLN A 1 88 ? 6.278 13.305 -12.591 1.00 80.12 88 GLN A C 1
ATOM 691 O O . GLN A 1 88 ? 5.897 13.979 -11.632 1.00 80.12 88 GLN A O 1
ATOM 696 N N . VAL A 1 89 ? 5.974 12.014 -12.745 1.00 86.75 89 VAL A N 1
ATOM 697 C CA . VAL A 1 89 ? 5.229 11.265 -11.727 1.00 86.75 89 VAL A CA 1
ATOM 698 C C . VAL A 1 89 ? 6.016 11.326 -10.410 1.00 86.75 89 VAL A C 1
ATOM 700 O O . VAL A 1 89 ? 7.187 10.930 -10.384 1.00 86.75 89 VAL A O 1
ATOM 703 N N . PRO A 1 90 ? 5.427 11.827 -9.309 1.00 90.94 90 PRO A N 1
ATOM 704 C CA . PRO A 1 90 ? 6.157 11.986 -8.060 1.00 90.94 90 PRO A CA 1
ATOM 705 C C . PRO A 1 90 ? 6.552 10.624 -7.476 1.00 90.94 90 PRO A C 1
ATOM 707 O O . PRO A 1 90 ? 5.724 9.741 -7.298 1.00 90.94 90 PRO A O 1
ATOM 710 N N . LYS A 1 91 ? 7.823 10.441 -7.113 1.00 92.00 91 LYS A N 1
ATOM 711 C CA . LYS A 1 91 ? 8.300 9.178 -6.527 1.00 92.00 91 LYS A CA 1
ATOM 712 C C . LYS A 1 91 ? 8.177 9.181 -5.003 1.00 92.00 91 LYS A C 1
ATOM 714 O O . LYS A 1 91 ? 8.595 10.144 -4.347 1.00 92.00 91 LYS A O 1
ATOM 719 N N . LEU A 1 92 ? 7.652 8.098 -4.429 1.00 93.06 92 LEU A N 1
ATOM 720 C CA . LEU A 1 92 ? 7.714 7.854 -2.987 1.00 93.06 92 LEU A CA 1
ATOM 721 C C . LEU A 1 92 ? 9.114 7.345 -2.613 1.00 93.06 92 LEU A C 1
ATOM 723 O O . LEU A 1 92 ? 9.628 6.385 -3.181 1.00 93.06 92 LEU A O 1
ATOM 727 N N . SER A 1 93 ? 9.755 7.999 -1.653 1.00 92.81 93 SER A N 1
ATOM 728 C CA . SER A 1 93 ? 11.017 7.540 -1.070 1.00 92.81 93 SER A CA 1
ATOM 729 C C . SER A 1 93 ? 10.792 6.330 -0.163 1.00 92.81 93 SER A C 1
ATOM 731 O O . SER A 1 93 ? 9.700 6.141 0.374 1.00 92.81 93 SER A O 1
ATOM 733 N N . SER A 1 94 ? 11.836 5.532 0.078 1.00 91.12 94 SER A N 1
ATOM 734 C CA . SER A 1 94 ? 11.747 4.382 0.990 1.00 91.12 94 SER A CA 1
ATOM 735 C C . SER A 1 94 ? 11.270 4.784 2.389 1.00 91.12 94 SER A C 1
ATOM 737 O O . SER A 1 94 ? 10.453 4.088 2.982 1.00 91.12 94 SER A O 1
ATOM 739 N N . GLN A 1 95 ? 11.706 5.946 2.887 1.00 92.19 95 GLN A N 1
ATOM 740 C CA . GLN A 1 95 ? 11.265 6.459 4.183 1.00 92.19 95 GLN A CA 1
ATOM 741 C C . GLN A 1 95 ? 9.775 6.827 4.184 1.00 92.19 95 GLN A C 1
ATOM 743 O O . GLN A 1 95 ? 9.076 6.540 5.153 1.00 92.19 95 GLN A O 1
ATOM 748 N N . GLU A 1 96 ? 9.272 7.438 3.108 1.00 93.94 96 GLU A N 1
ATOM 749 C CA . GLU A 1 96 ? 7.845 7.747 2.954 1.00 93.94 96 GLU A CA 1
ATOM 750 C C . GLU A 1 96 ? 7.002 6.464 2.887 1.00 93.94 96 GLU A C 1
ATOM 752 O O . GLU A 1 96 ? 6.008 6.369 3.603 1.00 93.94 96 GLU A O 1
ATOM 757 N N . LYS A 1 97 ? 7.426 5.455 2.109 1.00 94.38 97 LYS A N 1
ATOM 758 C CA . LYS A 1 97 ? 6.745 4.148 2.026 1.00 94.38 97 LYS A CA 1
ATOM 759 C C . LYS A 1 97 ? 6.707 3.449 3.384 1.00 94.38 97 LYS A C 1
ATOM 761 O O . LYS A 1 97 ? 5.639 3.066 3.851 1.00 94.38 97 LYS A O 1
ATOM 766 N N . LYS A 1 98 ? 7.853 3.365 4.068 1.00 92.69 98 LYS A N 1
ATOM 767 C CA . LYS A 1 98 ? 7.938 2.808 5.424 1.00 92.69 98 LYS A CA 1
ATOM 768 C C . LYS A 1 98 ? 7.001 3.531 6.388 1.00 92.69 98 LYS A C 1
ATOM 770 O O . LYS A 1 98 ? 6.212 2.890 7.066 1.00 92.69 98 LYS A O 1
ATOM 775 N N . THR A 1 99 ? 7.012 4.861 6.369 1.00 93.06 99 THR A N 1
ATOM 776 C CA . THR A 1 99 ? 6.141 5.661 7.234 1.00 93.06 99 THR A CA 1
ATOM 777 C C . THR A 1 99 ? 4.660 5.394 6.956 1.00 93.06 99 THR A C 1
ATOM 779 O O . THR A 1 99 ? 3.894 5.227 7.896 1.00 93.06 99 THR A O 1
ATOM 782 N N . ILE A 1 100 ? 4.228 5.327 5.693 1.00 94.31 100 ILE A N 1
ATOM 783 C CA . ILE A 1 100 ? 2.833 4.987 5.376 1.00 94.31 100 ILE A CA 1
ATOM 784 C C . ILE A 1 100 ? 2.490 3.577 5.887 1.00 94.31 100 ILE A C 1
ATOM 786 O O . ILE A 1 100 ? 1.417 3.402 6.455 1.00 94.31 100 ILE A O 1
ATOM 790 N N . SER A 1 101 ? 3.386 2.596 5.721 1.00 93.94 101 SER A N 1
ATOM 791 C CA . SER A 1 101 ? 3.192 1.234 6.245 1.00 93.94 101 SER A CA 1
ATOM 792 C C . SER A 1 101 ? 3.011 1.238 7.764 1.00 93.94 101 SER A C 1
ATOM 794 O O . SER A 1 101 ? 2.086 0.612 8.274 1.00 93.94 101 SER A O 1
ATOM 796 N N . ASP A 1 102 ? 3.864 1.975 8.477 1.00 91.62 102 ASP A N 1
ATOM 797 C CA . ASP A 1 102 ? 3.829 2.079 9.937 1.00 91.62 102 ASP A CA 1
ATOM 798 C C . ASP A 1 102 ? 2.533 2.759 10.409 1.00 91.62 102 ASP A C 1
ATOM 800 O O . ASP A 1 102 ? 1.878 2.293 11.342 1.00 91.62 102 ASP A O 1
ATOM 804 N N . PHE A 1 103 ? 2.117 3.843 9.742 1.00 91.75 103 PHE A N 1
ATOM 805 C CA . PHE A 1 103 ? 0.843 4.514 10.021 1.00 91.75 103 PHE A CA 1
ATOM 806 C C . PHE A 1 103 ? -0.354 3.599 9.748 1.00 91.75 103 PHE A C 1
ATOM 808 O O . PHE A 1 103 ? -1.285 3.572 10.552 1.00 91.75 103 PHE A O 1
ATOM 815 N N . PHE A 1 104 ? -0.321 2.824 8.662 1.00 93.31 104 PHE A N 1
ATOM 816 C CA . PHE A 1 104 ? -1.386 1.883 8.328 1.00 93.31 104 PHE A CA 1
ATOM 817 C C . PHE A 1 104 ? -1.500 0.759 9.364 1.00 93.31 104 PHE A C 1
ATOM 819 O O . PHE A 1 104 ? -2.599 0.454 9.814 1.00 93.31 104 PHE A O 1
ATOM 826 N N . GLN A 1 105 ? -0.379 0.190 9.812 1.00 91.75 105 GLN A N 1
ATOM 827 C CA . GLN A 1 105 ? -0.379 -0.828 10.866 1.00 91.75 105 GLN A CA 1
ATOM 828 C C . GLN A 1 105 ? -0.943 -0.279 12.188 1.00 91.75 105 GLN A C 1
ATOM 830 O O . GLN A 1 105 ? -1.702 -0.953 12.882 1.00 91.75 105 GLN A O 1
ATOM 835 N N . LYS A 1 106 ? -0.622 0.974 12.537 1.00 88.75 106 LYS A N 1
ATOM 836 C CA . LYS A 1 106 ? -1.220 1.640 13.706 1.00 88.75 106 LYS A CA 1
ATOM 837 C C . LYS A 1 106 ? -2.723 1.868 13.531 1.00 88.75 106 LYS A C 1
ATOM 839 O O . LYS A 1 106 ? -3.478 1.661 14.477 1.00 88.75 106 LYS A O 1
ATOM 844 N N . PHE A 1 107 ? -3.156 2.270 12.336 1.00 90.62 107 PHE A N 1
ATOM 845 C CA . PHE A 1 107 ? -4.572 2.409 11.999 1.00 90.62 107 PHE A CA 1
ATOM 846 C C . PHE A 1 107 ? -5.322 1.078 12.130 1.00 90.62 107 PHE A C 1
ATOM 848 O O . PHE A 1 107 ? -6.395 1.049 12.723 1.00 90.62 107 PHE A O 1
ATOM 855 N N . GLU A 1 108 ? -4.745 -0.021 11.648 1.00 90.25 108 GLU A N 1
ATOM 856 C CA . GLU A 1 108 ? -5.320 -1.359 11.787 1.00 90.25 108 GLU A CA 1
ATOM 857 C C . GLU A 1 108 ? -5.521 -1.729 13.264 1.00 90.25 108 GLU A C 1
ATOM 859 O O . GLU A 1 108 ? -6.625 -2.104 13.656 1.00 90.25 108 GLU A O 1
ATOM 864 N N . ASN A 1 109 ? -4.492 -1.545 14.100 1.00 88.88 109 ASN A N 1
ATOM 865 C CA . ASN A 1 109 ? -4.581 -1.809 15.538 1.00 88.88 109 ASN A CA 1
ATOM 866 C C . ASN A 1 109 ? -5.694 -0.981 16.202 1.00 88.88 109 ASN A C 1
ATOM 868 O O . ASN A 1 109 ? -6.490 -1.513 16.976 1.00 88.88 109 ASN A O 1
ATOM 872 N N . LEU A 1 110 ? -5.790 0.309 15.862 1.00 86.31 110 LEU A N 1
ATOM 873 C CA . LEU A 1 110 ? -6.859 1.188 16.343 1.00 86.31 110 LEU A CA 1
ATOM 874 C C . LEU A 1 110 ? -8.244 0.748 15.851 1.00 86.31 110 LEU A C 1
ATOM 876 O O . LEU A 1 110 ? -9.211 0.840 16.604 1.00 86.31 110 LEU A O 1
ATOM 880 N N . SER A 1 111 ? -8.356 0.255 14.616 1.00 85.62 111 SER A N 1
ATOM 881 C CA . SER A 1 111 ? -9.613 -0.254 14.055 1.00 85.62 111 SER A CA 1
ATOM 882 C C . SER A 1 111 ? -10.068 -1.540 14.753 1.00 85.62 111 SER A C 1
ATOM 884 O O . SER A 1 111 ? -11.245 -1.689 15.091 1.00 85.62 111 SER A O 1
ATOM 886 N N . GLN A 1 112 ? -9.132 -2.448 15.047 1.00 86.75 112 GLN A N 1
ATOM 887 C CA . GLN A 1 112 ? -9.409 -3.649 15.837 1.00 86.75 112 GLN A CA 1
ATOM 888 C C . GLN A 1 112 ? -9.854 -3.290 17.257 1.00 86.75 112 GLN A C 1
ATOM 890 O O . GLN A 1 112 ? -10.823 -3.850 17.761 1.00 86.75 112 GLN A O 1
ATOM 895 N N . ASP A 1 113 ? -9.175 -2.338 17.896 1.00 83.56 113 ASP A N 1
ATOM 896 C CA . ASP A 1 113 ? -9.531 -1.880 19.237 1.00 83.56 113 ASP A CA 1
ATOM 897 C C . ASP A 1 113 ? -10.891 -1.182 19.266 1.00 83.56 113 ASP A C 1
ATOM 899 O O . ASP A 1 113 ? -11.696 -1.467 20.148 1.00 83.56 113 ASP A O 1
ATOM 903 N N . LYS A 1 114 ? -11.198 -0.350 18.263 1.00 84.06 114 LYS A N 1
ATOM 904 C CA . LYS A 1 114 ? -12.533 0.231 18.087 1.00 84.06 114 LYS A CA 1
ATOM 905 C C . LYS A 1 114 ? -13.598 -0.860 18.003 1.00 84.06 114 LYS A C 1
ATOM 907 O O . LYS A 1 114 ? -14.611 -0.758 18.681 1.00 84.06 114 LYS A O 1
ATOM 912 N N . THR A 1 115 ? -13.356 -1.906 17.213 1.00 83.88 115 THR A N 1
ATOM 913 C CA . THR A 1 115 ? -14.297 -3.027 17.066 1.00 83.88 115 THR A CA 1
ATOM 914 C C . THR A 1 115 ? -14.505 -3.761 18.389 1.00 83.88 115 THR A C 1
ATOM 916 O O . THR A 1 115 ? -15.642 -4.047 18.745 1.00 83.88 115 THR A O 1
ATOM 919 N N . LYS A 1 116 ? -13.435 -4.005 19.159 1.00 86.12 116 LYS A N 1
ATOM 920 C CA . LYS A 1 116 ? -13.533 -4.616 20.496 1.00 86.12 116 LYS A CA 1
ATOM 921 C C . LYS A 1 116 ? -14.357 -3.758 21.454 1.00 86.12 116 LYS A C 1
ATOM 923 O O . LYS A 1 116 ? -15.255 -4.279 22.102 1.00 86.12 116 LYS A O 1
ATOM 928 N N . PHE A 1 117 ? -14.092 -2.453 21.508 1.00 82.69 117 PHE A N 1
ATOM 929 C CA . PHE A 1 117 ? -14.851 -1.539 22.363 1.00 82.69 117 PHE A CA 1
ATOM 930 C C . PHE A 1 117 ? -16.320 -1.436 21.937 1.00 82.69 117 PHE A C 1
ATOM 932 O O . PHE A 1 117 ? -17.198 -1.400 22.792 1.00 82.69 117 PHE A O 1
ATOM 939 N N . SER A 1 118 ? -16.609 -1.434 20.632 1.00 82.50 118 SER A N 1
ATOM 940 C CA . SER A 1 118 ? -17.983 -1.493 20.122 1.00 82.50 118 SER A CA 1
ATOM 941 C C . SER A 1 118 ? -18.684 -2.792 20.527 1.00 82.50 118 SER A C 1
ATOM 943 O O . SER A 1 118 ? -19.787 -2.725 21.060 1.00 82.50 118 SER A O 1
ATOM 945 N N . ASP A 1 119 ? -18.029 -3.948 20.370 1.00 83.88 119 ASP A N 1
ATOM 946 C CA . ASP A 1 119 ? -18.570 -5.245 20.795 1.00 83.88 119 ASP A CA 1
ATOM 947 C C . ASP A 1 119 ? -18.833 -5.269 22.321 1.00 83.88 119 ASP A C 1
ATOM 949 O O . ASP A 1 119 ? -19.850 -5.790 22.780 1.00 83.88 119 ASP A O 1
ATOM 953 N N . GLU A 1 120 ? -17.942 -4.689 23.134 1.00 84.44 120 GLU A N 1
ATOM 954 C CA . GLU A 1 120 ? -18.127 -4.557 24.587 1.00 84.44 120 GLU A CA 1
ATOM 955 C C . GLU A 1 120 ? -19.320 -3.661 24.949 1.00 84.44 120 GLU A C 1
ATOM 957 O O . GLU A 1 120 ? -20.116 -4.034 25.811 1.00 84.44 120 GLU A O 1
ATOM 962 N N . LEU A 1 121 ? -19.485 -2.517 24.277 1.00 82.81 121 LEU A N 1
ATOM 963 C CA . LEU A 1 121 ? -20.618 -1.609 24.487 1.00 82.81 121 LEU A CA 1
ATOM 964 C C . LEU A 1 121 ? -21.953 -2.247 24.077 1.00 82.81 121 LEU A C 1
ATOM 966 O O . LEU A 1 121 ? -22.933 -2.142 24.816 1.00 82.81 121 LEU A O 1
ATOM 970 N N . GLU A 1 122 ? -21.988 -2.961 22.950 1.00 83.00 122 GLU A N 1
ATOM 971 C CA . GLU A 1 122 ? -23.173 -3.704 22.507 1.00 83.00 122 GLU A CA 1
ATOM 972 C C . GLU A 1 122 ? -23.586 -4.749 23.553 1.00 83.00 122 GLU A C 1
ATOM 974 O O . GLU A 1 122 ? -24.745 -4.776 23.978 1.00 83.00 122 GLU A O 1
ATOM 979 N N . ASN A 1 123 ? -22.627 -5.527 24.069 1.00 83.44 123 ASN A N 1
ATOM 980 C CA . ASN A 1 123 ? -22.875 -6.512 25.126 1.00 83.44 123 ASN A CA 1
ATOM 981 C C . ASN A 1 123 ? -23.413 -5.887 26.430 1.00 83.44 123 ASN A C 1
ATOM 983 O O . ASN A 1 123 ? -24.109 -6.564 27.188 1.00 83.44 123 ASN A O 1
ATOM 987 N N . LEU A 1 124 ? -23.103 -4.615 26.713 1.00 82.12 124 LEU A N 1
ATOM 988 C CA . LEU A 1 124 ? -23.616 -3.891 27.885 1.00 82.12 124 LEU A CA 1
ATOM 989 C C . LEU A 1 124 ? -25.029 -3.337 27.680 1.00 82.12 124 LEU A C 1
ATOM 991 O O . LEU A 1 124 ? -25.802 -3.276 28.641 1.00 82.12 124 LEU A O 1
ATOM 995 N N . SER A 1 125 ? -25.365 -2.941 26.451 1.00 73.69 125 SER A N 1
ATOM 996 C CA . SER A 1 125 ? -26.684 -2.402 26.098 1.00 73.69 125 SER A CA 1
ATOM 997 C C . SER A 1 125 ? -27.782 -3.473 26.100 1.00 73.69 125 SER A C 1
ATOM 999 O O . SER A 1 125 ? -28.931 -3.176 26.420 1.00 73.69 125 SER A O 1
ATOM 1001 N N . GLY A 1 126 ? -27.426 -4.732 25.810 1.00 67.19 126 GLY A N 1
ATOM 1002 C CA . GLY A 1 126 ? -28.389 -5.825 25.658 1.00 67.19 126 GLY A CA 1
ATOM 1003 C C . GLY A 1 126 ? -29.233 -5.730 24.381 1.00 67.19 126 GLY A C 1
ATOM 1004 O O . GLY A 1 126 ? -30.163 -6.519 24.215 1.00 67.19 126 GLY A O 1
ATOM 1005 N N . GLU A 1 127 ? -28.923 -4.788 23.485 1.00 65.19 127 GLU A N 1
ATOM 1006 C CA . GLU A 1 127 ? -29.570 -4.670 22.181 1.00 65.19 127 GLU A CA 1
ATOM 1007 C C . GLU A 1 127 ? -29.098 -5.778 21.224 1.00 65.19 127 GLU A C 1
ATOM 1009 O O . GLU A 1 127 ? -27.974 -6.282 21.297 1.00 65.19 127 GLU A O 1
ATOM 1014 N N . VAL A 1 128 ? -30.000 -6.202 20.332 1.00 55.69 128 VAL A N 1
ATOM 1015 C CA . VAL A 1 128 ? -29.739 -7.232 19.319 1.00 55.69 128 VAL A CA 1
ATOM 1016 C C . VAL A 1 128 ? -28.589 -6.774 18.428 1.00 55.69 128 VAL A C 1
ATOM 1018 O O . VAL A 1 128 ? -28.669 -5.692 17.852 1.00 55.69 128 VAL A O 1
ATOM 1021 N N . LYS A 1 129 ? -27.560 -7.627 18.285 1.00 57.22 129 LYS A N 1
ATOM 1022 C CA . LYS A 1 129 ? -26.409 -7.437 17.387 1.00 57.22 129 LYS A CA 1
ATOM 1023 C C . LYS A 1 129 ? -26.852 -6.784 16.080 1.00 57.22 129 LYS A C 1
ATOM 1025 O O . LYS A 1 129 ? -27.479 -7.440 15.243 1.00 57.22 129 LYS A O 1
ATOM 1030 N N . ILE A 1 130 ? -26.490 -5.519 15.882 1.00 51.69 130 ILE A N 1
ATOM 1031 C CA . ILE A 1 130 ? -26.574 -4.910 14.561 1.00 51.69 130 ILE A CA 1
ATOM 1032 C C . ILE A 1 130 ? -25.515 -5.640 13.746 1.00 51.69 130 ILE A C 1
ATOM 1034 O O . ILE A 1 130 ? -24.318 -5.477 13.956 1.00 51.69 130 ILE A O 1
ATOM 1038 N N . SER A 1 131 ? -25.985 -6.562 12.906 1.00 46.12 131 SER A N 1
ATOM 1039 C CA . SER A 1 131 ? -25.167 -7.436 12.069 1.00 46.12 131 SER A CA 1
ATOM 1040 C C . SER A 1 131 ? -23.979 -6.659 11.509 1.00 46.12 131 SER A C 1
ATOM 1042 O O . SER A 1 131 ? -24.187 -5.700 10.765 1.00 46.12 131 SER A O 1
ATOM 1044 N N . LYS A 1 132 ? -22.756 -7.060 11.895 1.00 52.41 132 LYS A N 1
ATOM 1045 C CA . LYS A 1 132 ? -21.496 -6.496 11.395 1.00 52.41 132 LYS A CA 1
ATOM 1046 C C . LYS A 1 132 ? -21.594 -6.410 9.875 1.00 52.41 132 LYS A C 1
ATOM 1048 O O . LYS A 1 132 ? -21.575 -7.434 9.192 1.00 52.41 132 LYS A O 1
ATOM 1053 N N . LEU A 1 133 ? -21.783 -5.195 9.369 1.00 42.41 133 LEU A N 1
ATOM 1054 C CA . LEU A 1 133 ? -21.876 -4.906 7.947 1.00 42.41 133 LEU A CA 1
ATOM 1055 C C . LEU A 1 133 ? -20.526 -5.267 7.324 1.00 42.41 133 LEU A C 1
ATOM 1057 O O . LEU A 1 133 ? -19.557 -4.532 7.466 1.00 42.41 133 LEU A O 1
ATOM 1061 N N . THR A 1 134 ? -20.491 -6.461 6.726 1.00 43.00 134 THR A N 1
ATOM 1062 C CA . THR A 1 134 ? -19.564 -6.954 5.700 1.00 43.00 134 THR A CA 1
ATOM 1063 C C . THR A 1 134 ? -18.258 -6.169 5.576 1.00 43.00 134 THR A C 1
ATOM 1065 O O . THR A 1 134 ? -18.141 -5.282 4.730 1.00 43.00 134 THR A O 1
ATOM 1068 N N . GLU A 1 135 ? -17.241 -6.544 6.353 1.00 52.34 135 GLU A N 1
ATOM 1069 C CA . GLU A 1 135 ? -15.862 -6.245 5.966 1.00 52.34 135 GLU A CA 1
ATOM 1070 C C . GLU A 1 135 ? -15.498 -7.157 4.789 1.00 52.34 135 GLU A C 1
ATOM 1072 O O . GLU A 1 135 ? -15.102 -8.307 4.956 1.00 52.34 135 GLU A O 1
ATOM 1077 N N . THR A 1 136 ? -15.677 -6.652 3.569 1.00 64.19 136 THR A N 1
ATOM 1078 C CA . THR A 1 136 ? -15.179 -7.284 2.336 1.00 64.19 136 THR A CA 1
ATOM 1079 C C . THR A 1 136 ? -13.659 -7.184 2.195 1.00 64.19 136 THR A C 1
ATOM 1081 O O . THR A 1 136 ? -13.097 -7.848 1.333 1.00 64.19 136 THR A O 1
ATOM 1084 N N . ILE A 1 137 ? -12.993 -6.373 3.026 1.00 77.19 137 ILE A N 1
ATOM 1085 C CA . ILE A 1 137 ? -11.560 -6.073 2.933 1.00 77.19 137 ILE A CA 1
ATOM 1086 C C . ILE A 1 137 ? -10.843 -6.630 4.162 1.00 77.19 137 ILE A C 1
ATOM 1088 O O . ILE A 1 137 ? -11.160 -6.265 5.295 1.00 77.19 137 ILE A O 1
ATOM 1092 N N . CYS A 1 138 ? -9.829 -7.468 3.947 1.00 86.50 138 CYS A N 1
ATOM 1093 C CA . CYS A 1 138 ? -9.006 -8.000 5.031 1.00 86.50 138 CYS A CA 1
ATOM 1094 C C . CYS A 1 138 ? -7.933 -6.978 5.439 1.00 86.50 138 CYS A C 1
ATOM 1096 O O . CYS A 1 138 ? -6.790 -7.035 4.975 1.00 86.50 138 CYS A O 1
ATOM 1098 N N . LEU A 1 139 ? -8.274 -6.050 6.343 1.00 88.12 139 LEU A N 1
ATOM 1099 C CA . LEU A 1 139 ? -7.333 -5.023 6.818 1.00 88.12 139 LEU A CA 1
ATOM 1100 C C . LEU A 1 139 ? -6.051 -5.624 7.415 1.00 88.12 139 LEU A C 1
ATOM 1102 O O . LEU A 1 139 ? -4.962 -5.108 7.169 1.00 88.12 139 LEU A O 1
ATOM 1106 N N . SER A 1 140 ? -6.163 -6.757 8.114 1.00 89.56 140 SER A N 1
ATOM 1107 C CA . SER A 1 140 ? -5.026 -7.457 8.726 1.00 89.56 140 SER A CA 1
ATOM 1108 C C . SER A 1 140 ? -4.129 -8.208 7.745 1.00 89.56 140 SER A C 1
ATOM 1110 O O . SER A 1 140 ? -2.972 -8.510 8.050 1.00 89.56 140 SER A O 1
ATOM 1112 N N . CYS A 1 141 ? -4.612 -8.470 6.529 1.00 90.94 141 CYS A N 1
ATOM 1113 C CA . CYS A 1 141 ? -3.812 -9.072 5.470 1.00 90.94 141 CYS A CA 1
ATOM 1114 C C . CYS A 1 141 ? -2.851 -8.047 4.841 1.00 90.94 141 CYS A C 1
ATOM 1116 O O . CYS A 1 141 ? -1.752 -8.404 4.413 1.00 90.94 141 CYS A O 1
ATOM 1118 N N . ILE A 1 142 ? -3.223 -6.761 4.818 1.00 93.31 142 ILE A N 1
ATOM 1119 C CA . ILE A 1 142 ? -2.496 -5.714 4.086 1.00 93.31 142 ILE A CA 1
ATOM 1120 C C . ILE A 1 142 ? -1.036 -5.553 4.551 1.00 93.31 142 ILE A C 1
ATOM 1122 O O . ILE A 1 142 ? -0.156 -5.581 3.689 1.00 93.31 142 ILE A O 1
ATOM 1126 N N . PRO A 1 143 ? -0.694 -5.456 5.853 1.00 92.50 143 PRO A N 1
ATOM 1127 C CA . PRO A 1 143 ? 0.708 -5.320 6.264 1.00 92.50 143 PRO A CA 1
ATOM 1128 C C . PRO A 1 143 ? 1.576 -6.529 5.906 1.00 92.50 143 PRO A C 1
ATOM 1130 O O . PRO A 1 143 ? 2.785 -6.401 5.696 1.00 92.50 143 PRO A O 1
ATOM 1133 N N . LYS A 1 144 ? 0.989 -7.731 5.859 1.00 91.81 144 LYS A N 1
ATOM 1134 C CA . LYS A 1 144 ? 1.683 -8.929 5.374 1.00 91.81 144 LYS A CA 1
ATOM 1135 C C . LYS A 1 144 ? 1.924 -8.819 3.867 1.00 91.81 144 LYS A C 1
ATOM 1137 O O . LYS A 1 144 ? 3.060 -8.978 3.430 1.00 91.81 144 LYS A O 1
ATOM 1142 N N . ASN A 1 145 ? 0.893 -8.461 3.109 1.00 92.88 145 ASN A N 1
ATOM 1143 C CA . ASN A 1 145 ? 0.964 -8.318 1.659 1.00 92.88 145 ASN A CA 1
ATOM 1144 C C . ASN A 1 145 ? 1.973 -7.241 1.226 1.00 92.88 145 ASN A C 1
ATOM 1146 O O . ASN A 1 145 ? 2.762 -7.477 0.316 1.00 92.88 145 ASN A O 1
ATOM 1150 N N . LEU A 1 146 ? 2.015 -6.087 1.910 1.00 93.62 146 LEU A N 1
ATOM 1151 C CA . LEU A 1 146 ? 2.985 -5.014 1.647 1.00 93.62 146 LEU A CA 1
ATOM 1152 C C . LEU A 1 146 ? 4.438 -5.471 1.845 1.00 93.62 146 LEU A C 1
ATOM 1154 O O . LEU A 1 146 ? 5.318 -5.058 1.085 1.00 93.62 146 LEU A O 1
ATOM 1158 N N . ARG A 1 147 ? 4.689 -6.327 2.844 1.00 91.00 147 ARG A N 1
ATOM 1159 C CA . ARG A 1 147 ? 6.004 -6.946 3.068 1.00 91.00 147 ARG A CA 1
ATOM 1160 C C . ARG A 1 147 ? 6.342 -7.946 1.969 1.00 91.00 147 ARG A C 1
ATOM 1162 O O . ARG A 1 147 ? 7.444 -7.901 1.434 1.00 91.00 147 ARG A O 1
ATOM 1169 N N . GLU A 1 148 ? 5.388 -8.795 1.593 1.00 90.19 148 GLU A N 1
ATOM 1170 C CA . GLU A 1 148 ? 5.570 -9.817 0.555 1.00 90.19 148 GLU A CA 1
ATOM 1171 C C . GLU A 1 148 ? 5.939 -9.207 -0.807 1.00 90.19 148 GLU A C 1
ATOM 1173 O O . GLU A 1 148 ? 6.882 -9.654 -1.459 1.00 90.19 148 GLU A O 1
ATOM 1178 N N . ILE A 1 149 ? 5.289 -8.107 -1.196 1.00 91.38 149 ILE A N 1
ATOM 1179 C CA . ILE A 1 149 ? 5.613 -7.387 -2.440 1.00 91.38 149 ILE A CA 1
ATOM 1180 C C . ILE A 1 149 ? 6.817 -6.442 -2.301 1.00 91.38 149 ILE A C 1
ATOM 1182 O O . ILE A 1 149 ? 7.152 -5.729 -3.246 1.00 91.38 149 ILE A O 1
ATOM 1186 N N . GLY A 1 150 ? 7.463 -6.393 -1.131 1.00 89.00 150 GLY A N 1
ATOM 1187 C CA . GLY A 1 150 ? 8.650 -5.575 -0.885 1.00 89.00 150 GLY A CA 1
ATOM 1188 C C . GLY A 1 150 ? 8.409 -4.062 -0.888 1.00 89.00 150 GLY A C 1
ATOM 1189 O O . GLY A 1 150 ? 9.346 -3.306 -1.129 1.00 89.00 150 GLY A O 1
ATOM 1190 N N . TRP A 1 151 ? 7.182 -3.593 -0.639 1.00 91.62 151 TRP A N 1
ATOM 1191 C CA . TRP A 1 151 ? 6.819 -2.186 -0.838 1.00 91.62 151 TRP A CA 1
ATOM 1192 C C . TRP A 1 151 ? 7.571 -1.213 0.085 1.00 91.62 151 TRP A C 1
ATOM 1194 O O . TRP A 1 151 ? 8.038 -0.169 -0.377 1.00 91.62 151 TRP A O 1
ATOM 1204 N N . SER A 1 152 ? 7.707 -1.544 1.372 1.00 82.88 152 SER A N 1
ATOM 1205 C CA . SER A 1 152 ? 8.302 -0.670 2.396 1.00 82.88 152 SER A CA 1
ATOM 1206 C C . SER A 1 152 ? 9.831 -0.758 2.478 1.00 82.88 152 SER A C 1
ATOM 1208 O O . SER A 1 152 ? 10.482 0.238 2.792 1.00 82.88 152 SER A O 1
ATOM 1210 N N . GLU A 1 153 ? 10.408 -1.925 2.192 1.00 77.50 153 GLU A N 1
ATOM 1211 C CA . GLU A 1 153 ? 11.832 -2.212 2.427 1.00 77.50 153 GLU A CA 1
ATOM 1212 C C . GLU A 1 153 ? 12.690 -2.093 1.160 1.00 77.50 153 GLU A C 1
ATOM 1214 O O . GLU A 1 153 ? 13.869 -1.745 1.241 1.00 77.50 153 GLU A O 1
ATOM 1219 N N . GLN A 1 154 ? 12.107 -2.337 -0.019 1.00 75.81 154 GLN A N 1
ATOM 1220 C CA . GLN A 1 154 ? 12.839 -2.432 -1.283 1.00 75.81 154 GLN A CA 1
ATOM 1221 C C . GLN A 1 154 ? 12.027 -1.894 -2.477 1.00 75.81 154 GLN A C 1
ATOM 1223 O O . GLN A 1 154 ? 11.094 -1.097 -2.324 1.00 75.81 154 GLN A O 1
ATOM 1228 N N . GLU A 1 155 ? 12.457 -2.225 -3.697 1.00 80.06 155 GLU A N 1
ATOM 1229 C CA . GLU A 1 155 ? 11.653 -1.994 -4.901 1.00 80.06 155 GLU A CA 1
ATOM 1230 C C . GLU A 1 155 ? 10.506 -3.004 -4.971 1.00 80.06 155 GLU A C 1
ATOM 1232 O O . GLU A 1 155 ? 10.653 -4.143 -4.538 1.00 80.06 155 GLU A O 1
ATOM 1237 N N . LEU A 1 156 ? 9.371 -2.589 -5.540 1.00 85.62 156 LEU A N 1
ATOM 1238 C CA . LEU A 1 156 ? 8.214 -3.464 -5.705 1.00 85.62 156 LEU A CA 1
ATOM 1239 C C . LEU A 1 156 ? 8.560 -4.731 -6.498 1.00 85.62 156 LEU A C 1
ATOM 1241 O O . LEU A 1 156 ? 8.971 -4.673 -7.661 1.00 85.62 156 LEU A O 1
ATOM 1245 N N . ASN A 1 157 ? 8.290 -5.873 -5.880 1.00 85.38 157 ASN A N 1
ATOM 1246 C CA . ASN A 1 157 ? 8.401 -7.189 -6.482 1.00 85.38 157 ASN A CA 1
ATOM 1247 C C . ASN A 1 157 ? 7.130 -7.487 -7.277 1.00 85.38 157 ASN A C 1
ATOM 1249 O O . ASN A 1 157 ? 6.128 -7.909 -6.721 1.00 85.38 157 ASN A O 1
ATOM 1253 N N . ILE A 1 158 ? 7.153 -7.243 -8.586 1.00 86.38 158 ILE A N 1
ATOM 1254 C CA . ILE A 1 158 ? 5.968 -7.441 -9.442 1.00 86.38 158 ILE A CA 1
ATOM 1255 C C . ILE A 1 158 ? 6.006 -8.804 -10.134 1.00 86.38 158 ILE A C 1
ATOM 1257 O O . ILE A 1 158 ? 4.977 -9.451 -10.301 1.00 86.38 158 ILE A O 1
ATOM 1261 N N . PHE A 1 159 ? 7.193 -9.247 -10.548 1.00 85.50 159 PHE A N 1
ATOM 1262 C CA . PHE A 1 159 ? 7.349 -10.411 -11.422 1.00 85.50 159 PHE A CA 1
ATOM 1263 C C . PHE A 1 159 ? 7.949 -11.630 -10.715 1.00 85.50 159 PHE A C 1
ATOM 1265 O O . PHE A 1 159 ? 8.001 -12.698 -11.319 1.00 85.50 159 PHE A O 1
ATOM 1272 N N . GLU A 1 160 ? 8.396 -11.495 -9.464 1.00 83.00 160 GLU A N 1
ATOM 1273 C CA . GLU A 1 160 ? 9.066 -12.545 -8.684 1.00 83.00 160 GLU A CA 1
ATOM 1274 C C . GLU A 1 160 ? 8.644 -12.443 -7.213 1.00 83.00 160 GLU A C 1
ATOM 1276 O O . GLU A 1 160 ? 8.419 -11.337 -6.735 1.00 83.00 160 GLU A O 1
ATOM 1281 N N . LYS A 1 161 ? 8.515 -13.573 -6.499 1.00 78.56 161 LYS A N 1
ATOM 1282 C CA . LYS A 1 161 ? 8.087 -13.579 -5.082 1.00 78.56 161 LYS A CA 1
ATOM 1283 C C . LYS A 1 161 ? 9.198 -13.187 -4.116 1.00 78.56 161 LYS A C 1
ATOM 1285 O O . LYS A 1 161 ? 8.953 -12.566 -3.090 1.00 78.56 161 LYS A O 1
ATOM 1290 N N . THR A 1 162 ? 10.424 -13.575 -4.434 1.00 66.38 162 THR A N 1
ATOM 1291 C CA . THR A 1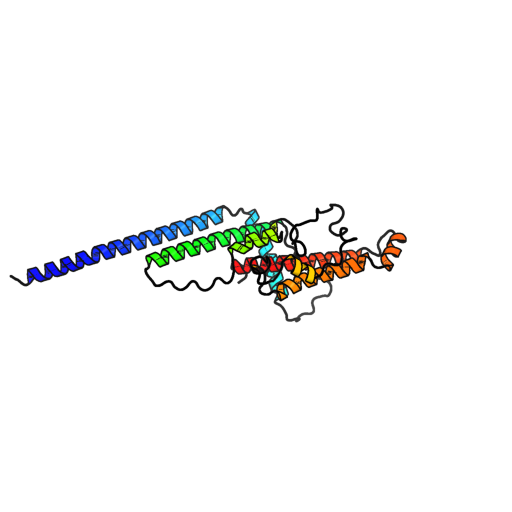 162 ? 11.616 -13.227 -3.671 1.00 66.38 162 THR A CA 1
ATOM 1292 C C . THR A 1 162 ? 12.473 -12.283 -4.503 1.00 66.38 162 THR A C 1
ATOM 1294 O O . THR A 1 162 ? 12.626 -12.508 -5.705 1.00 66.38 162 THR A O 1
ATOM 1297 N N . PRO A 1 163 ? 13.053 -11.232 -3.894 1.00 56.47 163 PRO A N 1
ATOM 1298 C CA . PRO A 1 163 ? 14.015 -10.378 -4.571 1.00 56.47 163 PRO A CA 1
ATOM 1299 C C . PRO A 1 163 ? 15.270 -11.213 -4.837 1.00 56.47 163 PRO A C 1
ATOM 1301 O O . PRO A 1 163 ? 16.160 -11.325 -3.998 1.00 56.47 163 PRO A O 1
ATOM 1304 N N . SER A 1 164 ? 15.344 -11.854 -5.998 1.00 50.66 164 SER A N 1
ATOM 1305 C CA . SER A 1 164 ? 16.523 -12.634 -6.381 1.00 50.66 164 SER A CA 1
ATOM 1306 C C . SER A 1 164 ? 17.721 -11.729 -6.733 1.00 50.66 164 SER A C 1
ATOM 1308 O O . SER A 1 164 ? 18.852 -12.196 -6.864 1.00 50.66 164 SER A O 1
ATOM 1310 N N . PHE A 1 165 ? 17.504 -10.411 -6.820 1.00 51.84 165 PHE A N 1
ATOM 1311 C CA . PHE A 1 165 ? 18.448 -9.465 -7.400 1.00 51.84 165 PHE A CA 1
ATOM 1312 C C . PHE A 1 165 ? 19.066 -8.513 -6.367 1.00 51.84 165 PHE A C 1
ATOM 1314 O O . PHE A 1 165 ? 18.445 -7.558 -5.902 1.00 51.84 165 PHE A O 1
ATOM 1321 N N . ARG A 1 166 ? 20.353 -8.728 -6.060 1.00 51.25 166 ARG A N 1
ATOM 1322 C CA . ARG A 1 166 ? 21.202 -7.726 -5.391 1.00 51.25 166 ARG A CA 1
ATOM 1323 C C . ARG A 1 166 ? 21.405 -6.545 -6.342 1.00 51.25 166 ARG A C 1
ATOM 1325 O O . ARG A 1 166 ? 21.760 -6.790 -7.488 1.00 51.25 166 ARG A O 1
ATOM 1332 N N . ARG A 1 167 ? 21.219 -5.299 -5.882 1.00 50.19 167 ARG A N 1
ATOM 1333 C CA . ARG A 1 167 ? 21.571 -4.066 -6.625 1.00 50.19 167 ARG A CA 1
ATOM 1334 C C . ARG A 1 167 ? 23.078 -4.003 -6.914 1.00 50.19 167 ARG A C 1
ATOM 1336 O O . ARG A 1 167 ? 23.880 -4.322 -6.042 1.00 50.19 167 ARG A O 1
ATOM 1343 N N . ASN A 1 168 ? 23.452 -3.506 -8.093 1.00 48.62 168 ASN A N 1
ATOM 1344 C CA . ASN A 1 168 ? 24.836 -3.305 -8.527 1.00 48.62 168 ASN A CA 1
ATOM 1345 C C . ASN A 1 168 ? 24.999 -1.803 -8.441 1.00 48.62 168 ASN A C 1
ATOM 1347 O O . ASN A 1 168 ? 24.226 -1.079 -9.076 1.00 48.62 168 ASN A O 1
ATOM 1351 N N . PRO A 1 169 ? 25.962 -1.327 -7.648 1.00 52.56 169 PRO A N 1
ATOM 1352 C CA . PRO A 1 169 ? 26.170 0.100 -7.458 1.00 52.56 169 PRO A CA 1
ATOM 1353 C C . PRO A 1 169 ? 26.498 0.837 -8.767 1.00 52.56 169 PRO A C 1
ATOM 1355 O O . PRO A 1 169 ? 26.309 2.045 -8.836 1.00 52.56 169 PRO A O 1
ATOM 1358 N N . ILE A 1 170 ? 26.950 0.129 -9.808 1.00 51.84 170 ILE A N 1
ATOM 1359 C CA . ILE A 1 170 ? 27.410 0.709 -11.077 1.00 51.84 170 ILE A CA 1
ATOM 1360 C C . ILE A 1 170 ? 26.254 0.926 -12.068 1.00 51.84 170 ILE A C 1
ATOM 1362 O O . ILE A 1 170 ? 26.327 1.793 -12.937 1.00 51.84 170 ILE A O 1
ATOM 1366 N N . SER A 1 171 ? 25.157 0.174 -11.952 1.00 49.88 171 SER A N 1
ATOM 1367 C CA . SER A 1 171 ? 23.982 0.382 -12.796 1.00 49.88 171 SER A CA 1
ATOM 1368 C C . SER A 1 171 ? 22.725 -0.199 -12.167 1.00 49.88 171 SER A C 1
ATOM 1370 O O . SER A 1 171 ? 22.611 -1.404 -11.949 1.00 49.88 171 SER A O 1
ATOM 1372 N N . THR A 1 172 ? 21.727 0.657 -11.973 1.00 55.22 172 THR A N 1
ATOM 1373 C CA . THR A 1 172 ? 20.380 0.261 -11.549 1.00 55.22 172 THR A CA 1
ATOM 1374 C C . THR A 1 172 ? 19.628 -0.545 -12.615 1.00 55.22 172 THR A C 1
ATOM 1376 O O . THR A 1 172 ? 18.613 -1.165 -12.296 1.00 55.22 172 THR A O 1
ATOM 1379 N N . HIS A 1 173 ? 20.099 -0.559 -13.873 1.00 55.38 173 HIS A N 1
ATOM 1380 C CA . HIS A 1 173 ? 19.331 -1.046 -15.030 1.00 55.38 173 HIS A CA 1
ATOM 1381 C C . HIS A 1 173 ? 20.105 -1.958 -16.014 1.00 55.38 173 HIS A C 1
ATOM 1383 O O . HIS A 1 173 ? 19.496 -2.472 -16.951 1.00 55.38 173 HIS A O 1
ATOM 1389 N N . MET A 1 174 ? 21.414 -2.212 -15.833 1.00 45.19 174 MET A N 1
ATOM 1390 C CA . MET A 1 174 ? 22.227 -3.060 -16.744 1.00 45.19 174 MET A CA 1
ATOM 1391 C C . MET A 1 174 ? 21.947 -4.566 -16.645 1.00 45.19 174 MET A C 1
ATOM 1393 O O . MET A 1 174 ? 22.434 -5.336 -17.464 1.00 45.19 174 MET A O 1
ATOM 1397 N N . TYR A 1 175 ? 21.163 -5.009 -15.672 1.00 50.38 175 TYR A N 1
ATOM 1398 C CA . TYR A 1 175 ? 21.030 -6.424 -15.318 1.00 50.38 175 TYR A CA 1
ATOM 1399 C C . TYR A 1 175 ? 20.300 -7.331 -16.305 1.00 50.38 175 TYR A C 1
ATOM 1401 O O . TYR A 1 175 ? 20.216 -8.536 -16.086 1.00 50.38 175 TYR A O 1
ATOM 1409 N N . TYR A 1 176 ? 19.762 -6.777 -17.383 1.00 51.16 176 TYR A N 1
ATOM 1410 C CA . TYR A 1 176 ? 18.749 -7.452 -18.188 1.00 51.16 176 TYR A CA 1
ATOM 1411 C C . TYR A 1 176 ? 19.262 -7.909 -19.554 1.00 51.16 176 TYR A C 1
ATOM 1413 O O . TYR A 1 176 ? 18.476 -8.061 -20.481 1.00 51.16 176 TYR A O 1
ATOM 1421 N N . GLN A 1 177 ? 20.567 -8.166 -19.697 1.00 44.22 177 GLN A N 1
ATOM 1422 C CA . GLN A 1 177 ? 21.107 -8.766 -20.924 1.00 44.22 177 GLN A CA 1
ATOM 1423 C C . GLN A 1 177 ? 20.696 -10.240 -21.129 1.00 44.22 177 GLN A C 1
ATOM 1425 O O . GLN A 1 177 ? 20.931 -10.766 -22.211 1.00 44.22 177 GLN A O 1
ATOM 1430 N N . GLN A 1 178 ? 20.041 -10.906 -20.164 1.00 46.47 178 GLN A N 1
ATOM 1431 C CA . GLN A 1 178 ? 19.761 -12.351 -20.269 1.00 46.47 178 GLN A CA 1
ATOM 1432 C C . GLN A 1 178 ? 18.335 -12.823 -19.949 1.00 46.47 178 GLN A C 1
ATOM 1434 O O . GLN A 1 178 ? 18.025 -13.984 -20.203 1.00 46.47 178 GLN A O 1
ATOM 1439 N N . THR A 1 179 ? 17.440 -11.975 -19.442 1.00 51.47 179 THR A N 1
ATOM 1440 C CA . THR A 1 179 ? 16.071 -12.393 -19.103 1.00 51.47 179 THR A CA 1
ATOM 1441 C C . THR A 1 179 ? 15.068 -11.877 -20.131 1.00 51.47 179 THR A C 1
ATOM 1443 O O . THR A 1 179 ? 15.029 -10.690 -20.446 1.00 51.47 179 THR A O 1
ATOM 1446 N N . GLN A 1 180 ? 14.268 -12.801 -20.678 1.00 57.28 180 GLN A N 1
ATOM 1447 C CA . GLN A 1 180 ? 13.139 -12.522 -21.570 1.00 57.28 180 GLN A CA 1
ATOM 1448 C C . GLN A 1 180 ? 12.327 -11.320 -21.075 1.00 57.28 180 GLN A C 1
ATOM 1450 O O . GLN A 1 180 ? 12.124 -11.153 -19.870 1.00 57.28 180 GLN A O 1
ATOM 1455 N N . ALA A 1 181 ? 11.847 -10.502 -22.013 1.00 59.88 181 ALA A N 1
ATOM 1456 C CA . ALA A 1 181 ? 11.069 -9.315 -21.702 1.00 59.88 181 ALA A CA 1
ATOM 1457 C C . ALA A 1 181 ? 9.956 -9.622 -20.688 1.00 59.88 181 ALA A C 1
ATOM 1459 O O . ALA A 1 181 ? 9.107 -10.485 -20.923 1.00 59.88 181 ALA A O 1
ATOM 1460 N N . LEU A 1 182 ? 9.963 -8.892 -19.569 1.00 73.62 182 LEU A N 1
ATOM 1461 C CA . LEU A 1 182 ? 8.921 -8.970 -18.550 1.00 73.62 182 LEU A CA 1
ATOM 1462 C C . LEU A 1 182 ? 7.557 -8.787 -19.232 1.00 73.62 182 LEU A C 1
ATOM 1464 O O . LEU A 1 182 ? 7.376 -7.872 -20.039 1.00 73.62 182 LEU A O 1
ATOM 1468 N N . ASN A 1 183 ? 6.608 -9.678 -18.955 1.00 79.62 183 ASN A N 1
ATOM 1469 C CA . ASN A 1 183 ? 5.254 -9.608 -19.495 1.00 79.62 183 ASN A CA 1
ATOM 1470 C C . ASN A 1 183 ? 4.218 -9.735 -18.368 1.00 79.62 183 ASN A C 1
ATOM 1472 O O . ASN A 1 183 ? 4.502 -10.250 -17.285 1.00 79.62 183 ASN A O 1
ATOM 1476 N N . SER A 1 184 ? 3.011 -9.234 -18.621 1.00 81.06 184 SER A N 1
ATOM 1477 C CA . SER A 1 184 ? 1.892 -9.293 -17.674 1.00 81.06 184 SER A CA 1
ATOM 1478 C C . SER A 1 184 ? 1.514 -10.732 -17.309 1.00 81.06 184 SER A C 1
ATOM 1480 O O . SER A 1 184 ? 1.180 -11.001 -16.159 1.00 81.06 184 SER A O 1
ATOM 1482 N N . SER A 1 185 ? 1.656 -11.678 -18.243 1.00 85.88 185 SER A N 1
ATOM 1483 C CA . SER A 1 185 ? 1.439 -13.108 -17.994 1.00 85.88 185 SER A CA 1
ATOM 1484 C C . SER A 1 185 ? 2.362 -13.668 -16.906 1.00 85.88 185 SER A C 1
ATOM 1486 O O . SER A 1 185 ? 1.890 -14.415 -16.053 1.00 85.88 185 SER A O 1
ATOM 1488 N N . LYS A 1 186 ? 3.646 -13.270 -16.876 1.00 86.62 186 LYS A N 1
ATOM 1489 C CA . LYS A 1 186 ? 4.595 -13.661 -15.823 1.00 86.62 186 LYS A CA 1
ATOM 1490 C C . LYS A 1 186 ? 4.107 -13.157 -14.469 1.00 86.62 186 LYS A C 1
ATOM 1492 O O . LYS A 1 186 ? 4.028 -13.954 -13.544 1.00 86.62 186 LYS A O 1
ATOM 1497 N N . ALA A 1 187 ? 3.700 -11.889 -14.364 1.00 86.81 187 ALA A N 1
ATOM 1498 C CA . ALA A 1 187 ? 3.166 -11.339 -13.114 1.00 86.81 187 ALA A CA 1
ATOM 1499 C C . ALA A 1 187 ? 1.942 -12.124 -12.605 1.00 86.81 187 ALA A C 1
ATOM 1501 O O . ALA A 1 187 ? 1.927 -12.511 -11.439 1.00 86.81 187 ALA A O 1
ATOM 1502 N N . LYS A 1 188 ? 0.973 -12.443 -13.482 1.00 87.44 188 LYS A N 1
ATOM 1503 C CA . LYS A 1 188 ? -0.172 -13.304 -13.125 1.00 87.44 188 LYS A CA 1
ATOM 1504 C C . LYS A 1 188 ? 0.286 -14.671 -12.614 1.00 87.44 188 LYS A C 1
ATOM 1506 O O . LYS A 1 188 ? -0.126 -15.110 -11.548 1.00 87.44 188 LYS A O 1
ATOM 1511 N N . SER A 1 189 ? 1.179 -15.337 -13.347 1.00 87.69 189 SER A N 1
ATOM 1512 C CA . SER A 1 189 ? 1.668 -16.667 -12.959 1.00 87.69 189 SER A CA 1
ATOM 1513 C C . SER A 1 189 ? 2.449 -16.662 -11.641 1.00 87.69 189 SER A C 1
ATOM 1515 O O . SER A 1 189 ? 2.365 -17.621 -10.878 1.00 87.69 189 SER A O 1
ATOM 1517 N N . THR A 1 190 ? 3.170 -15.575 -11.345 1.00 89.75 190 THR A N 1
ATOM 1518 C CA . THR A 1 190 ? 3.943 -15.426 -10.111 1.00 89.75 190 THR A CA 1
ATOM 1519 C C . THR A 1 190 ? 3.026 -15.367 -8.898 1.00 89.75 190 THR A C 1
ATOM 1521 O O . THR A 1 190 ? 3.289 -16.047 -7.910 1.00 89.75 190 THR A O 1
ATOM 1524 N N . TRP A 1 191 ? 1.951 -14.583 -8.957 1.00 90.38 191 TRP A N 1
ATOM 1525 C CA . TRP A 1 191 ? 1.084 -14.340 -7.799 1.00 90.38 191 TRP A CA 1
ATOM 1526 C C . TRP A 1 191 ? -0.129 -15.273 -7.724 1.00 90.38 191 TRP A C 1
ATOM 1528 O O . TRP A 1 191 ? -0.745 -15.393 -6.667 1.00 90.38 191 TRP A O 1
ATOM 1538 N N . GLY A 1 192 ? -0.400 -16.023 -8.793 1.00 90.25 192 GLY A N 1
ATOM 1539 C CA . GLY A 1 192 ? -1.507 -16.969 -8.868 1.00 90.25 192 GLY A CA 1
ATOM 1540 C C . GLY A 1 192 ? -2.818 -16.297 -9.275 1.00 90.25 192 GLY A C 1
ATOM 1541 O O . GLY A 1 192 ? -2.827 -15.218 -9.859 1.00 90.25 192 GLY A O 1
ATOM 1542 N N . ALA A 1 193 ? -3.939 -16.966 -9.001 1.00 91.88 193 ALA A N 1
ATOM 1543 C CA . ALA A 1 193 ? -5.264 -16.434 -9.312 1.00 91.88 193 ALA A CA 1
ATOM 1544 C C . ALA A 1 193 ? -5.579 -15.181 -8.476 1.00 91.88 193 ALA A C 1
ATOM 1546 O O . ALA A 1 193 ? -5.250 -15.145 -7.291 1.00 91.88 193 ALA A O 1
ATOM 1547 N N . TRP A 1 194 ? -6.257 -14.199 -9.078 1.00 91.94 194 TRP A N 1
ATOM 1548 C CA . TRP A 1 194 ? -6.634 -12.937 -8.428 1.00 91.94 194 TRP A CA 1
ATOM 1549 C C . TRP A 1 194 ? -7.463 -13.143 -7.153 1.00 91.94 194 TRP A C 1
ATOM 1551 O O . TRP A 1 194 ? -7.102 -12.632 -6.099 1.00 91.94 194 TRP A O 1
ATOM 1561 N N . GLU A 1 195 ? -8.493 -13.988 -7.234 1.00 88.75 195 GLU A N 1
ATOM 1562 C CA . GLU A 1 195 ? -9.401 -14.342 -6.126 1.00 88.75 195 GLU A CA 1
ATOM 1563 C C . GLU A 1 195 ? -8.748 -15.234 -5.051 1.00 88.75 195 GLU A C 1
ATOM 1565 O O . GLU A 1 195 ? -9.382 -15.667 -4.085 1.00 88.75 195 GLU A O 1
ATOM 1570 N N . SER A 1 196 ? -7.470 -15.586 -5.217 1.00 87.62 196 SER A N 1
ATOM 1571 C CA . SER A 1 196 ? -6.748 -16.343 -4.203 1.00 87.62 196 SER A CA 1
ATOM 1572 C C . SER A 1 196 ? -6.517 -15.469 -2.977 1.00 87.62 196 SER A C 1
ATOM 1574 O O . SER A 1 196 ? -5.929 -14.395 -3.074 1.00 87.62 196 SER A O 1
ATOM 1576 N N . LYS A 1 197 ? -6.830 -15.996 -1.787 1.00 79.94 197 LYS A N 1
ATOM 1577 C CA . LYS A 1 197 ? -6.507 -15.351 -0.497 1.00 79.94 197 LYS A CA 1
ATOM 1578 C C . LYS A 1 197 ? -5.021 -15.003 -0.330 1.00 79.94 197 LYS A C 1
ATOM 1580 O O . LYS A 1 197 ? -4.672 -14.214 0.539 1.00 79.94 197 LYS A O 1
ATOM 1585 N N . ASN A 1 198 ? -4.149 -15.620 -1.127 1.00 84.88 198 ASN A N 1
ATOM 1586 C CA . ASN A 1 198 ? -2.707 -15.402 -1.096 1.00 84.88 198 ASN A CA 1
ATOM 1587 C C . ASN A 1 198 ? -2.220 -14.385 -2.142 1.00 84.88 198 ASN A C 1
ATOM 1589 O O . ASN A 1 198 ? -1.013 -14.201 -2.260 1.00 84.88 198 ASN A O 1
ATOM 1593 N N . HIS A 1 199 ? -3.102 -13.760 -2.931 1.00 92.31 199 HIS A N 1
ATOM 1594 C CA . HIS A 1 199 ? -2.693 -12.763 -3.918 1.00 92.31 199 HIS A CA 1
ATOM 1595 C C . HIS A 1 199 ? -2.455 -11.408 -3.225 1.00 92.31 199 HIS A C 1
ATOM 1597 O O . HIS A 1 199 ? -3.411 -10.751 -2.806 1.00 92.31 199 HIS A O 1
ATOM 1603 N N . PRO A 1 200 ? -1.207 -10.921 -3.103 1.00 92.94 200 PRO A N 1
ATOM 1604 C CA . PRO A 1 200 ? -0.919 -9.802 -2.206 1.00 92.94 200 PRO A CA 1
ATOM 1605 C C . PRO A 1 200 ? -1.443 -8.454 -2.719 1.00 92.94 200 PRO A C 1
ATOM 1607 O O . PRO A 1 200 ? -1.616 -7.513 -1.947 1.00 92.94 200 PRO A O 1
ATOM 1610 N N . TYR A 1 201 ? -1.735 -8.349 -4.016 1.00 94.12 201 TYR A N 1
ATOM 1611 C CA . TYR A 1 201 ? -2.313 -7.141 -4.605 1.00 94.12 201 TYR A CA 1
ATOM 1612 C C . TYR A 1 201 ? -3.843 -7.082 -4.516 1.00 94.12 201 TYR A C 1
ATOM 1614 O O . TYR A 1 201 ? -4.393 -6.019 -4.786 1.00 94.12 201 TYR A O 1
ATOM 1622 N N . HIS A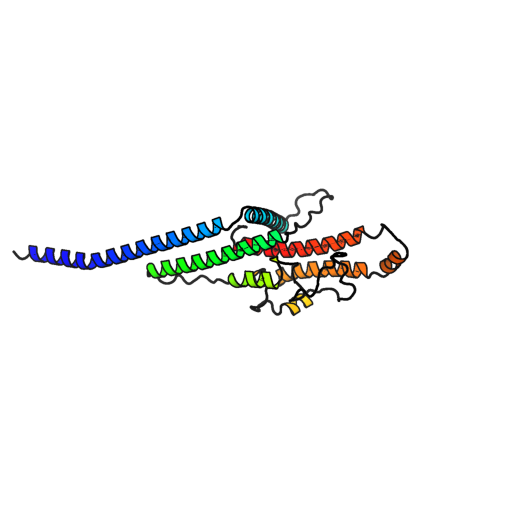 1 202 ? -4.516 -8.173 -4.125 1.00 93.50 202 HIS A N 1
ATOM 1623 C CA . HIS A 1 202 ? -5.982 -8.258 -4.121 1.00 93.50 202 HIS A CA 1
ATOM 1624 C C . HIS A 1 202 ? -6.628 -7.166 -3.255 1.00 93.50 202 HIS A C 1
ATOM 1626 O O . HIS A 1 202 ? -7.499 -6.441 -3.709 1.00 93.50 202 HIS A O 1
ATOM 1632 N N . GLU A 1 203 ? -6.116 -6.953 -2.041 1.00 91.56 203 GLU A N 1
ATOM 1633 C CA . GLU A 1 203 ? -6.629 -5.918 -1.125 1.00 91.56 203 GLU A CA 1
ATOM 1634 C C . GLU A 1 203 ? -6.180 -4.488 -1.498 1.00 91.56 203 GLU A C 1
ATOM 1636 O O . GLU A 1 203 ? -6.674 -3.497 -0.951 1.00 91.56 203 GLU A O 1
ATOM 1641 N N . LEU A 1 204 ? -5.204 -4.365 -2.404 1.00 93.56 204 LEU A N 1
ATOM 1642 C CA . LEU A 1 204 ? -4.568 -3.095 -2.768 1.00 93.56 204 LEU A CA 1
ATOM 1643 C C . LEU A 1 204 ? -5.182 -2.449 -4.017 1.00 93.56 204 LEU A C 1
ATOM 1645 O O . LEU A 1 204 ? -4.973 -1.257 -4.238 1.00 93.56 204 LEU A O 1
ATOM 1649 N N . PHE A 1 205 ? -5.941 -3.208 -4.807 1.00 93.69 205 PHE A N 1
ATOM 1650 C CA . PHE A 1 205 ? -6.625 -2.745 -6.015 1.00 93.69 205 PHE A CA 1
ATOM 1651 C C . PHE A 1 205 ? -8.070 -3.225 -6.003 1.00 93.69 205 PHE A C 1
ATOM 1653 O O . PHE A 1 205 ? -8.406 -4.177 -5.309 1.00 93.69 205 PHE A O 1
ATOM 1660 N N . SER A 1 206 ? -8.947 -2.547 -6.738 1.00 90.12 206 SER A N 1
ATOM 1661 C CA . SER A 1 206 ? -10.369 -2.909 -6.728 1.00 90.12 206 SER A CA 1
ATOM 1662 C C . SER A 1 206 ? -10.662 -4.084 -7.659 1.00 90.12 206 SER A C 1
ATOM 1664 O O . SER A 1 206 ? -11.574 -4.859 -7.389 1.00 90.12 206 SER A O 1
ATOM 1666 N N . THR A 1 207 ? -9.899 -4.215 -8.749 1.00 92.94 207 THR A N 1
ATOM 1667 C CA . THR A 1 207 ? -10.042 -5.302 -9.728 1.00 92.94 207 THR A CA 1
ATOM 1668 C C . THR A 1 207 ? -8.686 -5.767 -10.266 1.00 92.94 207 THR A C 1
ATOM 1670 O O . THR A 1 207 ? -7.688 -5.037 -10.194 1.00 92.94 207 THR A O 1
ATOM 1673 N N . GLU A 1 208 ? -8.651 -6.970 -10.851 1.00 93.94 208 GLU A N 1
ATOM 1674 C CA . GLU A 1 208 ? -7.450 -7.506 -11.502 1.00 93.94 208 GLU A CA 1
ATOM 1675 C C . GLU A 1 208 ? -7.007 -6.605 -12.668 1.00 93.94 208 GLU A C 1
ATOM 1677 O O . GLU A 1 208 ? -5.816 -6.362 -12.858 1.00 93.94 208 GLU A O 1
ATOM 1682 N N . GLU A 1 209 ? -7.952 -6.060 -13.439 1.00 94.56 209 GLU A N 1
ATOM 1683 C CA . GLU A 1 209 ? -7.677 -5.199 -14.594 1.00 94.56 209 GLU A CA 1
ATOM 1684 C C . GLU A 1 209 ? -6.981 -3.898 -14.190 1.00 94.56 209 GLU A C 1
ATOM 1686 O O . GLU A 1 209 ? -6.074 -3.439 -14.892 1.00 94.56 209 GLU A O 1
ATOM 1691 N N . GLU A 1 210 ? -7.372 -3.313 -13.053 1.00 94.31 210 GLU A N 1
ATOM 1692 C CA . GLU A 1 210 ? -6.745 -2.106 -12.514 1.00 94.31 210 GLU A CA 1
ATOM 1693 C C . GLU A 1 210 ? -5.266 -2.361 -12.203 1.00 94.31 210 GLU A C 1
ATOM 1695 O O . GLU A 1 210 ? -4.392 -1.619 -12.659 1.00 94.31 210 GLU A O 1
ATOM 1700 N N . TRP A 1 211 ? -4.970 -3.452 -11.495 1.00 94.81 211 TRP A N 1
ATOM 1701 C CA . TRP A 1 211 ? -3.598 -3.867 -11.207 1.00 94.81 211 TRP A CA 1
ATOM 1702 C C . TRP A 1 211 ? -2.816 -4.173 -12.495 1.00 94.81 211 TRP A C 1
ATOM 1704 O O . TRP A 1 211 ? -1.707 -3.664 -12.702 1.00 94.81 211 TRP A O 1
ATOM 1714 N N . LEU A 1 212 ? -3.406 -4.945 -13.413 1.00 94.38 212 LEU A N 1
ATOM 1715 C CA . LEU A 1 212 ? -2.770 -5.335 -14.672 1.00 94.38 212 LEU A CA 1
ATOM 1716 C C . LEU A 1 212 ? -2.470 -4.157 -15.588 1.00 94.38 212 LEU A C 1
ATOM 1718 O O . LEU A 1 212 ? -1.501 -4.226 -16.346 1.00 94.38 212 LEU A O 1
ATOM 1722 N N . LYS A 1 213 ? -3.244 -3.071 -15.522 1.00 94.50 213 LYS A N 1
ATOM 1723 C CA . LYS A 1 213 ? -2.945 -1.833 -16.248 1.00 94.50 213 LYS A CA 1
ATOM 1724 C C . LYS A 1 213 ? -1.561 -1.303 -15.867 1.00 94.50 213 LYS A C 1
ATOM 1726 O O . LYS A 1 213 ? -0.749 -1.037 -16.754 1.00 94.50 213 LYS A O 1
ATOM 1731 N N . TYR A 1 214 ? -1.255 -1.219 -14.573 1.00 94.62 214 TYR A N 1
ATOM 1732 C CA . TYR A 1 214 ? 0.059 -0.778 -14.092 1.00 94.62 214 TYR A CA 1
ATOM 1733 C C . TYR A 1 214 ? 1.167 -1.776 -14.445 1.00 94.62 214 TYR A C 1
ATOM 1735 O O . TYR A 1 214 ? 2.229 -1.381 -14.932 1.00 94.62 214 TYR A O 1
ATOM 1743 N N . VAL A 1 215 ? 0.915 -3.079 -14.269 1.00 92.88 215 VAL A N 1
ATOM 1744 C CA . VAL A 1 215 ? 1.872 -4.133 -14.653 1.00 92.88 215 VAL A CA 1
ATOM 1745 C C . VAL A 1 215 ? 2.200 -4.055 -16.146 1.00 92.88 215 VAL A C 1
ATOM 1747 O O . VAL A 1 215 ? 3.366 -4.157 -16.533 1.00 92.88 215 VAL A O 1
ATOM 1750 N N . THR A 1 216 ? 1.190 -3.835 -16.988 1.00 92.12 216 THR A N 1
ATOM 1751 C CA . THR A 1 216 ? 1.344 -3.742 -18.442 1.00 92.12 216 THR A CA 1
ATOM 1752 C C . THR A 1 216 ? 2.175 -2.524 -18.821 1.00 92.12 216 THR A C 1
ATOM 1754 O O . THR A 1 216 ? 3.146 -2.686 -19.557 1.00 92.12 216 THR A O 1
ATOM 1757 N N . GLN A 1 217 ? 1.895 -1.348 -18.248 1.00 91.81 217 GLN A N 1
ATOM 1758 C CA . GLN A 1 217 ? 2.694 -0.133 -18.463 1.00 91.81 217 GLN A CA 1
ATOM 1759 C C . GLN A 1 217 ? 4.176 -0.348 -18.128 1.00 91.81 217 GLN A C 1
ATOM 1761 O O . GLN A 1 217 ? 5.052 -0.025 -18.933 1.00 91.81 217 GLN A O 1
ATOM 1766 N N . ILE A 1 218 ? 4.461 -0.969 -16.978 1.00 90.81 218 ILE A N 1
ATOM 1767 C CA . ILE A 1 218 ? 5.828 -1.310 -16.566 1.00 90.81 218 ILE A CA 1
ATOM 1768 C C . ILE A 1 218 ? 6.456 -2.290 -17.565 1.00 90.81 218 ILE A C 1
ATOM 1770 O O . ILE A 1 218 ? 7.584 -2.079 -18.013 1.00 90.81 218 ILE A O 1
ATOM 1774 N N . SER A 1 219 ? 5.727 -3.338 -17.954 1.00 89.81 219 SER A N 1
ATOM 1775 C CA . SER A 1 219 ? 6.206 -4.351 -18.900 1.00 89.81 219 SER A CA 1
ATOM 1776 C C . SER A 1 219 ? 6.510 -3.770 -20.287 1.00 89.81 219 SER A C 1
ATOM 1778 O O . SER A 1 219 ? 7.513 -4.121 -20.903 1.00 89.81 219 SER A O 1
ATOM 1780 N N . GLU A 1 220 ? 5.696 -2.831 -20.773 1.00 90.06 220 GLU A N 1
ATOM 1781 C CA . GLU A 1 220 ? 5.894 -2.156 -22.054 1.00 90.06 220 GLU A CA 1
ATOM 1782 C C . GLU A 1 220 ? 7.070 -1.185 -22.020 1.00 90.06 220 GLU A C 1
ATOM 1784 O O . GLU A 1 220 ? 7.849 -1.137 -22.975 1.00 90.06 220 GLU A O 1
ATOM 1789 N N . ALA A 1 221 ? 7.227 -0.427 -20.929 1.00 88.88 221 ALA A N 1
ATOM 1790 C CA . ALA A 1 221 ? 8.387 0.435 -20.729 1.00 88.88 221 ALA A CA 1
ATOM 1791 C C . ALA A 1 221 ? 9.683 -0.393 -20.753 1.00 88.88 221 ALA A C 1
ATOM 1793 O O . ALA A 1 221 ? 10.627 -0.046 -21.468 1.00 88.88 221 ALA A O 1
ATOM 1794 N N . TRP A 1 222 ? 9.684 -1.548 -20.078 1.00 85.81 222 TRP A N 1
ATOM 1795 C CA . TRP A 1 222 ? 10.787 -2.508 -20.117 1.00 85.81 222 TRP A CA 1
ATOM 1796 C C . TRP A 1 222 ? 11.025 -3.102 -21.505 1.00 85.81 222 TRP A C 1
ATOM 1798 O O . TRP A 1 222 ? 12.165 -3.130 -21.959 1.00 85.81 222 TRP A O 1
ATOM 1808 N N . LYS A 1 223 ? 9.977 -3.534 -22.216 1.00 86.06 223 LYS A N 1
ATOM 1809 C CA . LYS A 1 223 ? 10.086 -4.047 -23.593 1.00 86.06 223 LYS A CA 1
ATOM 1810 C C . LYS A 1 223 ? 10.706 -3.020 -24.536 1.00 86.06 223 LYS A C 1
ATOM 1812 O O . LYS A 1 223 ? 11.569 -3.379 -25.338 1.00 86.06 223 LYS A O 1
ATOM 1817 N N . LYS A 1 224 ? 10.302 -1.750 -24.430 1.00 86.69 224 LYS A N 1
ATOM 1818 C CA . LYS A 1 224 ? 10.862 -0.645 -25.224 1.00 86.69 224 LYS A CA 1
ATOM 1819 C C . LYS A 1 224 ? 12.330 -0.408 -24.884 1.00 86.69 224 LYS A C 1
ATOM 1821 O O . LYS A 1 224 ? 13.139 -0.307 -25.797 1.00 86.69 224 LYS A O 1
ATOM 1826 N N . TYR A 1 225 ? 12.686 -0.393 -23.600 1.00 84.81 225 TYR A N 1
ATOM 1827 C CA . TYR A 1 225 ? 14.081 -0.297 -23.164 1.00 84.81 225 TYR A CA 1
ATOM 1828 C C . TYR A 1 225 ? 14.937 -1.480 -23.644 1.00 84.81 225 TYR A C 1
ATOM 1830 O O . TYR A 1 225 ? 16.049 -1.280 -24.122 1.00 84.81 225 TYR A O 1
ATOM 1838 N N . TYR A 1 226 ? 14.419 -2.708 -23.580 1.00 81.75 226 TYR A N 1
ATOM 1839 C CA . TYR A 1 226 ? 15.142 -3.906 -24.010 1.00 81.75 226 TYR A CA 1
ATOM 1840 C C . TYR A 1 226 ? 15.330 -3.962 -25.531 1.00 81.75 226 TYR A C 1
ATOM 1842 O O . TYR A 1 226 ? 16.447 -4.159 -26.003 1.00 81.75 226 TYR A O 1
ATOM 1850 N N . SER A 1 227 ? 14.261 -3.740 -26.305 1.00 83.56 227 SER A N 1
ATOM 1851 C CA . SER A 1 227 ? 14.336 -3.617 -27.776 1.00 83.56 227 SER A CA 1
ATOM 1852 C C . SER A 1 227 ? 15.298 -2.492 -28.164 1.00 83.56 227 SER A C 1
ATOM 1854 O O . SER A 1 227 ? 16.096 -2.618 -29.086 1.00 83.56 227 SER A O 1
ATOM 1856 N N . TYR A 1 228 ? 15.253 -1.439 -27.348 1.00 82.44 228 TYR A N 1
ATOM 1857 C CA . TYR A 1 228 ? 16.236 -0.395 -27.155 1.00 82.44 228 TYR A CA 1
ATOM 1858 C C . TYR A 1 228 ? 17.693 -0.830 -27.313 1.00 82.44 228 TYR A C 1
ATOM 1860 O O . TYR A 1 228 ? 18.386 -0.610 -28.310 1.00 82.44 228 TYR A O 1
ATOM 1868 N N . MET A 1 229 ? 18.135 -1.454 -26.228 1.00 76.75 229 MET A N 1
ATOM 1869 C CA . MET A 1 229 ? 19.510 -1.846 -25.967 1.00 76.75 229 MET A CA 1
ATOM 1870 C C . MET A 1 229 ? 20.001 -2.965 -26.890 1.00 76.75 229 MET A C 1
ATOM 1872 O O . MET A 1 229 ? 21.197 -3.033 -27.148 1.00 76.75 229 MET A O 1
ATOM 1876 N N . ASN A 1 230 ? 19.097 -3.804 -27.405 1.00 75.94 230 ASN A N 1
ATOM 1877 C CA . ASN A 1 230 ? 19.432 -4.932 -28.281 1.00 75.94 230 ASN A CA 1
ATOM 1878 C C . ASN A 1 230 ? 19.198 -4.640 -29.770 1.00 75.94 230 ASN A C 1
ATOM 1880 O O . ASN A 1 230 ? 19.261 -5.550 -30.596 1.00 75.94 230 ASN A O 1
ATOM 1884 N N . SER A 1 231 ? 18.913 -3.387 -30.134 1.00 77.75 231 SER A N 1
ATOM 1885 C CA . SER A 1 231 ? 18.785 -3.008 -31.538 1.00 77.75 231 SER A CA 1
ATOM 1886 C C . SER A 1 231 ? 20.137 -3.174 -32.262 1.00 77.75 231 SER A C 1
ATOM 1888 O O . SER A 1 231 ? 21.155 -2.658 -31.785 1.00 77.75 231 SER A O 1
ATOM 1890 N N . PRO A 1 232 ? 20.182 -3.861 -33.422 1.00 67.12 232 PRO A N 1
ATOM 1891 C CA . PRO A 1 232 ? 21.429 -4.103 -34.156 1.00 67.12 232 PRO A CA 1
ATOM 1892 C C . PRO A 1 232 ? 22.184 -2.817 -34.511 1.00 67.12 232 PRO A C 1
ATOM 1894 O O . PRO A 1 232 ? 23.412 -2.777 -34.465 1.00 67.12 232 PRO A O 1
ATOM 1897 N N . SER A 1 233 ? 21.445 -1.741 -34.806 1.00 63.59 233 SER A N 1
ATOM 1898 C CA . SER A 1 233 ? 22.006 -0.427 -35.121 1.00 63.59 233 SER A CA 1
ATOM 1899 C C . SER A 1 233 ? 22.831 0.138 -33.966 1.00 63.59 233 SER A C 1
ATOM 1901 O O . SER A 1 233 ? 23.906 0.677 -34.218 1.00 63.59 233 SER A O 1
ATOM 1903 N N . ARG A 1 234 ? 22.399 -0.043 -32.710 1.00 61.47 234 ARG A N 1
ATOM 1904 C CA . ARG A 1 234 ? 23.125 0.426 -31.521 1.00 61.47 234 ARG A CA 1
ATOM 1905 C C . ARG A 1 234 ? 24.350 -0.386 -31.190 1.00 61.47 234 ARG A C 1
ATOM 1907 O O . ARG A 1 234 ? 25.366 0.221 -30.884 1.00 61.47 234 ARG A O 1
ATOM 1914 N N . ILE A 1 235 ? 24.266 -1.712 -31.279 1.00 58.53 235 ILE A N 1
ATOM 1915 C CA . ILE A 1 235 ? 25.419 -2.596 -31.063 1.00 58.53 235 ILE A CA 1
ATOM 1916 C C . ILE A 1 235 ? 26.552 -2.186 -32.018 1.00 58.53 235 ILE A C 1
ATOM 1918 O O . ILE A 1 235 ? 27.696 -2.044 -31.589 1.00 58.53 235 ILE A O 1
ATOM 1922 N N . ALA A 1 236 ? 26.214 -1.861 -33.272 1.00 51.75 236 ALA A N 1
ATOM 1923 C CA . ALA A 1 236 ? 27.159 -1.324 -34.247 1.00 51.75 236 ALA A CA 1
ATOM 1924 C C . ALA A 1 236 ? 27.650 0.105 -33.914 1.00 51.75 236 ALA A C 1
ATOM 1926 O O . ALA A 1 236 ? 28.843 0.376 -34.036 1.00 51.75 236 ALA A O 1
ATOM 1927 N N . THR A 1 237 ? 26.785 1.021 -33.445 1.00 50.50 237 THR A N 1
ATOM 1928 C CA . THR A 1 237 ? 27.210 2.404 -33.120 1.00 50.50 237 THR A CA 1
ATOM 1929 C C . THR A 1 237 ? 28.058 2.489 -31.847 1.00 50.50 237 THR A C 1
ATOM 1931 O O . THR A 1 237 ? 28.977 3.303 -31.792 1.00 50.50 237 THR A O 1
ATOM 1934 N N . THR A 1 238 ? 27.810 1.654 -30.831 1.00 51.28 238 THR A N 1
ATOM 1935 C CA . THR A 1 238 ? 28.617 1.626 -29.595 1.00 51.28 238 THR A CA 1
ATOM 1936 C C . THR A 1 238 ? 30.039 1.123 -29.815 1.00 51.28 238 THR A C 1
ATOM 1938 O O . THR A 1 238 ? 30.928 1.506 -29.062 1.00 51.28 238 THR A O 1
ATOM 1941 N N . VAL A 1 239 ? 30.272 0.311 -30.852 1.00 52.09 239 VAL A N 1
ATOM 1942 C CA . VAL A 1 239 ? 31.622 -0.133 -31.237 1.00 52.09 239 VAL A CA 1
ATOM 1943 C C . VAL A 1 239 ? 32.387 0.975 -31.979 1.00 52.09 239 VAL A C 1
ATOM 1945 O O . VAL A 1 239 ? 33.608 1.034 -31.879 1.00 52.09 239 VAL A O 1
ATOM 1948 N N . PHE A 1 240 ? 31.690 1.892 -32.664 1.00 47.91 240 PHE A N 1
ATOM 1949 C CA . PHE A 1 240 ? 32.316 2.905 -33.528 1.00 47.91 240 PHE A CA 1
ATOM 1950 C C . PHE A 1 240 ? 32.275 4.355 -33.016 1.00 47.91 240 PHE A C 1
ATOM 1952 O O . PHE A 1 240 ? 33.042 5.181 -33.500 1.00 47.91 240 PHE A O 1
ATOM 1959 N N . THR A 1 241 ? 31.431 4.700 -32.039 1.00 44.97 241 THR A N 1
ATOM 1960 C CA . THR A 1 241 ? 31.310 6.081 -31.532 1.00 44.97 241 THR A CA 1
ATOM 1961 C C . THR A 1 241 ? 31.347 6.125 -30.009 1.00 44.97 241 THR A C 1
ATOM 1963 O O . THR A 1 241 ? 30.338 5.986 -29.316 1.00 44.97 241 THR A O 1
ATOM 1966 N N . PHE A 1 242 ? 32.542 6.351 -29.465 1.00 45.72 242 PHE A N 1
ATOM 1967 C CA . PHE A 1 242 ? 32.700 6.791 -28.084 1.00 45.72 242 PHE A CA 1
ATOM 1968 C C . PHE A 1 242 ? 32.160 8.225 -27.955 1.00 45.72 242 PHE A C 1
ATOM 1970 O O . PHE A 1 242 ? 32.857 9.194 -28.237 1.00 45.72 242 PHE A O 1
ATOM 1977 N N . GLY A 1 243 ? 30.912 8.355 -27.502 1.00 49.47 243 GLY A N 1
ATOM 1978 C CA . GLY A 1 243 ? 30.440 9.562 -26.821 1.00 49.47 243 GLY A CA 1
ATOM 1979 C C . GLY A 1 243 ? 29.315 10.343 -27.508 1.00 49.47 243 GLY A C 1
ATOM 1980 O O . GLY A 1 243 ? 29.427 10.816 -28.628 1.00 49.47 243 GLY A O 1
ATOM 1981 N N . MET A 1 244 ? 28.255 10.569 -26.732 1.00 48.22 244 MET A N 1
ATOM 1982 C CA . MET A 1 244 ? 27.253 11.645 -26.832 1.00 48.22 244 MET A CA 1
ATOM 1983 C C . MET A 1 244 ? 25.959 11.450 -27.637 1.00 48.22 244 MET A C 1
ATOM 1985 O O . MET A 1 244 ? 24.933 11.910 -27.148 1.00 48.22 244 MET A O 1
ATOM 1989 N N . ALA A 1 245 ? 25.899 10.750 -28.773 1.00 48.66 245 ALA A N 1
ATOM 1990 C CA . ALA A 1 245 ? 24.634 10.711 -29.541 1.00 48.66 245 ALA A CA 1
ATOM 1991 C C . ALA A 1 245 ? 23.557 9.757 -28.967 1.00 48.66 245 ALA A C 1
ATOM 1993 O O . ALA A 1 245 ? 22.371 9.899 -29.254 1.00 48.66 245 ALA A O 1
ATOM 1994 N N . GLY A 1 246 ? 23.947 8.782 -28.137 1.00 53.44 246 GLY A N 1
ATOM 1995 C CA . GLY A 1 246 ? 23.061 7.697 -27.701 1.00 53.44 246 GLY A CA 1
ATOM 1996 C C . GLY A 1 246 ? 22.490 7.773 -26.276 1.00 53.44 246 GLY A C 1
ATOM 1997 O O . GLY A 1 246 ? 21.792 6.846 -25.854 1.00 53.44 246 GLY A O 1
ATOM 1998 N N . THR A 1 247 ? 22.789 8.811 -25.500 1.00 61.72 247 THR A N 1
ATOM 1999 C CA . THR A 1 247 ? 22.483 8.847 -24.055 1.00 61.72 247 THR A CA 1
ATOM 2000 C C . THR A 1 247 ? 21.072 9.360 -23.738 1.00 61.72 247 THR A C 1
ATOM 2002 O O . THR A 1 247 ? 20.444 8.868 -22.800 1.00 61.72 247 THR A O 1
ATOM 2005 N N . THR A 1 248 ? 20.535 10.285 -24.540 1.00 69.56 248 THR A N 1
ATOM 2006 C CA . THR A 1 248 ? 19.263 10.982 -24.265 1.00 69.56 248 THR A CA 1
ATOM 2007 C C . THR A 1 248 ? 18.041 10.066 -24.323 1.00 69.56 248 THR A C 1
ATOM 2009 O O . THR A 1 248 ? 17.224 10.034 -23.406 1.00 69.56 248 THR A O 1
ATOM 2012 N N . GLU A 1 249 ? 17.916 9.276 -25.384 1.00 78.12 249 GLU A N 1
ATOM 2013 C CA . GLU A 1 249 ? 16.803 8.339 -25.570 1.00 78.12 249 GLU A CA 1
ATOM 2014 C C . GLU A 1 249 ? 16.848 7.174 -24.564 1.00 78.12 249 GLU A C 1
ATOM 2016 O O . GLU A 1 249 ? 15.805 6.783 -24.037 1.00 78.12 249 GLU A O 1
ATOM 2021 N N . LYS A 1 250 ? 18.047 6.668 -24.225 1.00 81.06 250 LYS A N 1
ATOM 2022 C CA . LYS A 1 250 ? 18.229 5.678 -23.149 1.00 81.06 250 LYS A CA 1
ATOM 2023 C C . LYS A 1 250 ? 17.703 6.224 -21.821 1.00 81.06 250 LYS A C 1
ATOM 2025 O O . LYS A 1 250 ? 16.867 5.578 -21.195 1.00 81.06 250 LYS A O 1
ATOM 2030 N N . SER A 1 251 ? 18.147 7.421 -21.434 1.00 79.69 251 SER A N 1
ATOM 2031 C CA . SER A 1 251 ? 17.695 8.086 -20.207 1.00 79.69 251 SER A CA 1
ATOM 2032 C C . SER A 1 251 ? 16.178 8.309 -20.209 1.00 79.69 251 SER A C 1
ATOM 2034 O O . SER A 1 251 ? 15.517 8.082 -19.198 1.00 79.69 251 SER A O 1
ATOM 2036 N N . GLY A 1 252 ? 15.589 8.659 -21.359 1.00 84.94 252 GLY A N 1
ATOM 2037 C CA . GLY A 1 252 ? 14.138 8.783 -21.507 1.00 84.94 252 GLY A CA 1
ATOM 2038 C C . GLY A 1 252 ? 13.373 7.469 -21.296 1.00 84.94 252 GLY A C 1
ATOM 2039 O O . GLY A 1 252 ? 12.282 7.480 -20.727 1.00 84.94 252 GLY A O 1
ATOM 2040 N N . LEU A 1 253 ? 13.925 6.331 -21.727 1.00 86.06 253 LEU A N 1
ATOM 2041 C CA . LEU A 1 253 ? 13.325 5.008 -21.514 1.00 86.06 253 LEU A CA 1
ATOM 2042 C C . LEU A 1 253 ? 13.480 4.528 -20.063 1.00 86.06 253 LEU A C 1
ATOM 2044 O O . LEU A 1 253 ? 12.511 4.027 -19.496 1.00 86.06 253 LEU A O 1
ATOM 2048 N N . GLU A 1 254 ? 14.648 4.733 -19.447 1.00 85.00 254 GLU A N 1
ATOM 2049 C CA . GLU A 1 254 ? 14.874 4.463 -18.015 1.00 85.00 254 GLU A CA 1
ATOM 2050 C C . GLU A 1 254 ? 13.903 5.278 -17.153 1.00 85.00 254 GLU A C 1
ATOM 2052 O O . GLU A 1 254 ? 13.213 4.733 -16.291 1.00 85.00 254 GLU A O 1
ATOM 2057 N N . LYS A 1 255 ? 13.740 6.566 -17.474 1.00 88.19 255 LYS A N 1
ATOM 2058 C CA . LYS A 1 255 ? 12.781 7.444 -16.804 1.00 88.19 255 LYS A CA 1
ATOM 2059 C C . LYS A 1 255 ? 11.342 6.931 -16.912 1.00 88.19 255 LYS A C 1
ATOM 2061 O O . LYS A 1 255 ? 10.626 6.948 -15.919 1.00 88.19 255 LYS A O 1
ATOM 2066 N N . LYS A 1 256 ? 10.916 6.425 -18.077 1.00 89.00 256 LYS A N 1
ATOM 2067 C CA . LYS A 1 256 ? 9.570 5.839 -18.250 1.00 89.00 256 LYS A CA 1
ATOM 2068 C C . LYS A 1 256 ? 9.355 4.589 -17.398 1.00 89.00 256 LYS A C 1
ATOM 2070 O O . LYS A 1 256 ? 8.243 4.373 -16.914 1.00 89.00 256 LYS A O 1
ATOM 2075 N N . ILE A 1 257 ? 10.388 3.763 -17.219 1.00 87.81 257 ILE A N 1
ATOM 2076 C CA . ILE A 1 257 ? 10.327 2.606 -16.316 1.00 87.81 257 ILE A CA 1
ATOM 2077 C C . ILE A 1 257 ? 10.113 3.091 -14.880 1.00 87.81 257 ILE A C 1
ATOM 2079 O O . ILE A 1 257 ? 9.206 2.607 -14.200 1.00 87.81 257 ILE A O 1
ATOM 2083 N N . ASP A 1 258 ? 10.904 4.070 -14.443 1.00 88.50 258 ASP A N 1
ATOM 2084 C CA . ASP A 1 258 ? 10.809 4.643 -13.101 1.00 88.50 258 ASP A CA 1
ATOM 2085 C C . ASP A 1 258 ? 9.459 5.329 -12.849 1.00 88.50 258 ASP A C 1
ATOM 2087 O O . ASP A 1 258 ? 8.852 5.106 -11.803 1.00 88.50 258 ASP A O 1
ATOM 2091 N N . GLU A 1 259 ? 8.944 6.100 -13.810 1.00 91.12 259 GLU A N 1
ATOM 2092 C CA . GLU A 1 259 ? 7.624 6.743 -13.741 1.00 91.12 259 GLU A CA 1
ATOM 2093 C C . GLU A 1 259 ? 6.489 5.707 -13.669 1.00 91.12 259 GLU A C 1
ATOM 2095 O O . GLU A 1 259 ? 5.544 5.869 -12.892 1.00 91.12 259 GLU A O 1
ATOM 2100 N N . SER A 1 260 ? 6.591 4.607 -14.424 1.00 91.69 260 SER A N 1
ATOM 2101 C CA . SER A 1 260 ? 5.590 3.528 -14.401 1.00 91.69 260 SER A CA 1
ATOM 2102 C C . SER A 1 260 ? 5.602 2.781 -13.061 1.00 91.69 260 SER A C 1
ATOM 2104 O O . SER A 1 260 ? 4.545 2.499 -12.497 1.00 91.69 260 SER A O 1
ATOM 2106 N N . LYS A 1 261 ? 6.792 2.511 -12.502 1.00 91.44 261 LYS A N 1
ATOM 2107 C CA . LYS A 1 261 ? 6.938 1.935 -11.153 1.00 91.44 261 LYS A CA 1
ATOM 2108 C C . LYS A 1 261 ? 6.388 2.873 -10.075 1.00 91.44 261 LYS A C 1
ATOM 2110 O O . LYS A 1 261 ? 5.624 2.431 -9.222 1.00 91.44 261 LYS A O 1
ATOM 2115 N N . ALA A 1 262 ? 6.736 4.159 -10.135 1.00 92.75 262 ALA A N 1
ATOM 2116 C CA . ALA A 1 262 ? 6.251 5.167 -9.196 1.00 92.75 262 ALA A CA 1
ATOM 2117 C C . ALA A 1 262 ? 4.721 5.293 -9.243 1.00 92.75 262 ALA A C 1
ATOM 2119 O O . ALA A 1 262 ? 4.085 5.418 -8.200 1.00 92.75 262 ALA A O 1
ATOM 2120 N N . SER A 1 263 ? 4.119 5.185 -10.431 1.00 94.12 263 SER A N 1
ATOM 2121 C CA . SER A 1 263 ? 2.660 5.202 -10.596 1.00 94.12 263 SER A CA 1
ATOM 2122 C C . SER A 1 263 ? 1.979 4.042 -9.860 1.00 94.12 263 SER A C 1
ATOM 2124 O O . SER A 1 263 ? 0.971 4.255 -9.188 1.00 94.12 263 SER A O 1
ATOM 2126 N N . LEU A 1 264 ? 2.546 2.830 -9.931 1.00 95.12 264 LEU A N 1
ATOM 2127 C CA . LEU A 1 264 ? 2.054 1.677 -9.170 1.00 95.12 264 LEU A CA 1
ATOM 2128 C C . LEU A 1 264 ? 2.222 1.884 -7.655 1.00 95.12 264 LEU A C 1
ATOM 2130 O O . LEU A 1 264 ? 1.300 1.613 -6.887 1.00 95.12 264 LEU A O 1
ATOM 2134 N N . GLU A 1 265 ? 3.377 2.390 -7.212 1.00 95.38 265 GLU A N 1
ATOM 2135 C CA . GLU A 1 265 ? 3.627 2.684 -5.792 1.00 95.38 265 GLU A CA 1
ATOM 2136 C C . GLU A 1 265 ? 2.645 3.725 -5.234 1.00 95.38 265 GLU A C 1
ATOM 2138 O O . GLU A 1 265 ? 2.163 3.579 -4.109 1.00 95.38 265 GLU A O 1
ATOM 2143 N N . LEU A 1 266 ? 2.330 4.758 -6.019 1.00 95.31 266 LEU A N 1
ATOM 2144 C CA . LEU A 1 266 ? 1.354 5.785 -5.665 1.00 95.31 266 LEU A CA 1
ATOM 2145 C C . LEU A 1 266 ? -0.079 5.254 -5.658 1.00 95.31 266 LEU A C 1
ATOM 2147 O O . LEU A 1 266 ? -0.861 5.690 -4.816 1.00 95.31 266 LEU A O 1
ATOM 2151 N N . ALA A 1 267 ? -0.434 4.321 -6.545 1.00 95.44 267 ALA A N 1
ATOM 2152 C CA . ALA A 1 267 ? -1.745 3.670 -6.526 1.00 95.44 267 ALA A CA 1
ATOM 2153 C C . ALA A 1 267 ? -1.947 2.878 -5.224 1.00 95.44 267 ALA A C 1
ATOM 2155 O O . ALA A 1 267 ? -2.940 3.083 -4.525 1.00 95.44 267 ALA A O 1
ATOM 2156 N N . ILE A 1 268 ? -0.941 2.092 -4.820 1.00 96.12 268 ILE A N 1
ATOM 2157 C CA . ILE A 1 268 ? -0.924 1.409 -3.516 1.00 96.12 268 ILE A CA 1
ATOM 2158 C C . ILE A 1 268 ? -1.049 2.433 -2.379 1.00 96.12 268 ILE A C 1
ATOM 2160 O O . ILE A 1 268 ? -1.913 2.302 -1.514 1.00 96.12 268 ILE A O 1
ATOM 2164 N N . GLY A 1 269 ? -0.240 3.500 -2.401 1.00 95.25 269 GLY A N 1
ATOM 2165 C CA . GLY A 1 269 ? -0.315 4.574 -1.405 1.00 95.25 269 GLY A CA 1
ATOM 2166 C C . GLY A 1 269 ? -1.694 5.243 -1.337 1.00 95.25 269 GLY A C 1
ATOM 2167 O O . GLY A 1 269 ? -2.183 5.534 -0.247 1.00 95.25 269 GLY A O 1
ATOM 2168 N N . THR A 1 270 ? -2.351 5.428 -2.485 1.00 94.69 270 THR A N 1
ATOM 2169 C CA . THR A 1 270 ? -3.712 5.975 -2.592 1.00 94.69 270 THR A CA 1
ATOM 2170 C C . THR A 1 270 ? -4.710 5.075 -1.882 1.00 94.69 270 THR A C 1
ATOM 2172 O O . THR A 1 270 ? -5.462 5.563 -1.039 1.00 94.69 270 THR A O 1
ATOM 2175 N N . LYS A 1 271 ? -4.683 3.766 -2.157 1.00 94.44 271 LYS A N 1
ATOM 2176 C CA . LYS A 1 271 ? -5.578 2.801 -1.511 1.00 94.44 271 LYS A CA 1
ATOM 2177 C C . LYS A 1 271 ? -5.394 2.790 0.006 1.00 94.44 271 LYS A C 1
ATOM 2179 O O . LYS A 1 271 ? -6.373 2.910 0.738 1.00 94.44 271 LYS A O 1
ATOM 2184 N N . LEU A 1 272 ? -4.150 2.724 0.487 1.00 94.38 272 LEU A N 1
ATOM 2185 C CA . LEU A 1 272 ? -3.856 2.73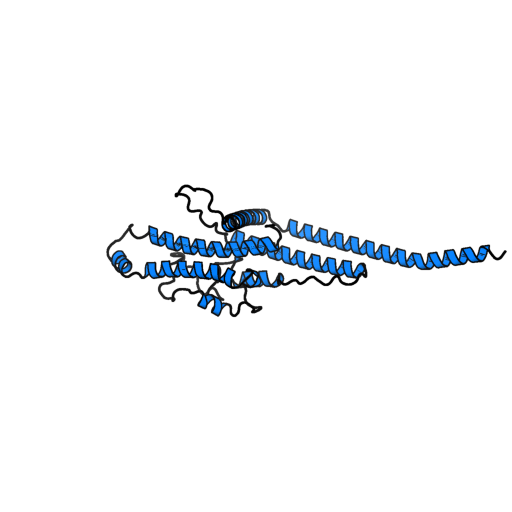8 1.926 1.00 94.38 272 LEU A CA 1
ATOM 2186 C C . LEU A 1 272 ? -4.389 4.009 2.597 1.00 94.38 272 LEU A C 1
ATOM 2188 O O . LEU A 1 272 ? -5.003 3.950 3.660 1.00 94.38 272 LEU A O 1
ATOM 2192 N N . MET A 1 273 ? -4.193 5.168 1.972 1.00 93.81 273 MET A N 1
ATOM 2193 C CA . MET A 1 273 ? -4.677 6.434 2.517 1.00 93.81 273 MET A CA 1
ATOM 2194 C C . MET A 1 273 ? -6.201 6.587 2.438 1.00 93.81 273 MET A C 1
ATOM 2196 O O . MET A 1 273 ? -6.775 7.241 3.305 1.00 93.81 273 MET A O 1
ATOM 2200 N N . GLN A 1 274 ? -6.868 5.990 1.446 1.00 91.00 274 GLN A N 1
ATOM 2201 C CA . GLN A 1 274 ? -8.332 5.905 1.406 1.00 91.00 274 GLN A CA 1
ATOM 2202 C C . GLN A 1 274 ? -8.868 5.056 2.558 1.00 91.00 274 GLN A C 1
ATOM 2204 O O . GLN A 1 274 ? -9.771 5.504 3.253 1.00 91.00 274 GLN A O 1
ATOM 2209 N N . LEU A 1 275 ? -8.275 3.883 2.806 1.00 90.69 275 LEU A N 1
ATOM 2210 C CA . LEU A 1 275 ? -8.654 3.018 3.929 1.00 90.69 275 LEU A CA 1
ATOM 2211 C C . LEU A 1 275 ? -8.479 3.725 5.282 1.00 90.69 275 LEU A C 1
ATOM 2213 O O . LEU A 1 275 ? -9.324 3.595 6.159 1.00 90.69 275 LEU A O 1
ATOM 2217 N N . MET A 1 276 ? -7.433 4.545 5.425 1.00 90.12 276 MET A N 1
ATOM 2218 C CA . MET A 1 276 ? -7.210 5.388 6.608 1.00 90.12 276 MET A CA 1
ATOM 2219 C C . MET A 1 276 ? -8.075 6.667 6.651 1.00 90.12 276 MET A C 1
ATOM 2221 O O . MET A 1 276 ? -7.859 7.519 7.518 1.00 90.12 276 MET A O 1
ATOM 2225 N N . ASN A 1 277 ? -9.009 6.858 5.711 1.00 87.38 277 ASN A N 1
ATOM 2226 C CA . ASN A 1 277 ? -9.843 8.060 5.566 1.00 87.38 277 ASN A CA 1
ATOM 2227 C C . ASN A 1 277 ? -9.050 9.382 5.452 1.00 87.38 277 ASN A C 1
ATOM 2229 O O . ASN A 1 277 ? -9.480 10.424 5.934 1.00 87.38 277 ASN A O 1
ATOM 2233 N N . GLN A 1 278 ? -7.878 9.362 4.812 1.00 84.31 278 GLN A N 1
ATOM 2234 C CA . GLN A 1 278 ? -7.017 10.546 4.620 1.00 84.31 278 GLN A CA 1
ATOM 2235 C C . GLN A 1 278 ? -7.196 11.224 3.246 1.00 84.31 278 GLN A C 1
ATOM 2237 O O . GLN A 1 278 ? -6.608 12.280 2.983 1.00 84.31 278 GLN A O 1
ATOM 2242 N N . LEU A 1 279 ? -7.975 10.604 2.351 1.00 74.62 279 LEU A N 1
ATOM 2243 C CA . LEU A 1 279 ? -8.208 11.034 0.962 1.00 74.62 279 LEU A CA 1
ATOM 2244 C C . LEU A 1 279 ? -9.692 11.168 0.588 1.00 74.62 279 LEU A C 1
ATOM 2246 O O . LEU A 1 279 ? -10.006 11.103 -0.608 1.00 74.62 279 LEU A O 1
ATOM 2250 N N . SER A 1 280 ? -10.568 11.323 1.586 1.00 58.72 280 SER A N 1
ATOM 2251 C CA . SER A 1 280 ? -11.982 11.673 1.393 1.00 58.72 280 SER A CA 1
ATOM 2252 C C . SER A 1 280 ? -12.120 12.970 0.604 1.00 58.72 280 SER A C 1
ATOM 2254 O O . SER A 1 280 ? -11.457 13.953 1.016 1.00 58.72 280 SER A O 1
#

pLDDT: mean 77.11, std 16.89, range [41.5, 96.12]

Organism: NCBI:txid1116213